Protein AF-A0A838HZM0-F1 (afdb_monomer)

Sequence (247 aa):
MQAVADNLEALGCTPDEQQPDLGGGHLSGTPEELVAEPPVAIYPDRPASSGRHLGQVAKTGVYDTLIDERLLVHNLEHGYINVYHGEGAAPEQVSELKTWAQEQIDGDFDHMIVAPWTGDALPDEANFAYTAWGFRQLCREFDPEVAEVFARAHHGSAGIAPEKTIPAHTGTDQQGVLDPTEENILFPPLDTELGGGEPNAGTQAPSEPVEGSTEQGPGPDSAPDSPLDPSLEPLSGTEGPPTETAS

pLDDT: mean 81.8, std 23.2, range [29.19, 98.88]

Solvent-accessible surface area (backbone atoms only — not comparable to full-atom values): 14805 Å² total; per-residue (Å²): 106,73,72,53,67,72,40,29,69,82,34,48,32,54,65,84,39,79,48,81,78,61,53,79,49,65,59,82,74,54,71,74,54,36,41,76,56,34,64,85,76,73,39,98,55,69,87,53,26,50,25,63,16,37,81,38,30,58,39,44,45,77,43,93,29,43,52,35,63,39,30,52,38,35,34,14,34,37,4,15,31,43,35,33,37,30,91,80,39,54,67,68,49,53,52,49,51,49,52,51,50,50,56,33,41,81,57,89,42,48,36,33,33,35,27,42,50,79,61,96,66,51,61,91,75,21,16,35,36,41,28,22,35,30,27,40,32,38,15,45,49,82,50,71,67,58,52,48,52,54,43,67,53,27,36,28,76,59,30,74,22,89,42,18,81,52,77,62,41,81,56,74,87,48,90,55,41,40,77,49,86,88,45,63,46,53,55,52,51,61,39,67,82,78,78,53,76,78,83,78,75,71,86,76,76,87,80,81,88,83,84,85,88,85,89,83,88,81,87,83,90,84,86,84,90,87,82,90,88,89,84,85,87,87,80,88,86,83,86,88,88,87,88,88,84,90,133

Mean predicted aligned error: 12.84 Å

Foldseek 3Di:
DVVLVVCCVVQLKDPFDFADAQAEAEDDDDLVSVQVPACVVFPPAPPDQHHYAHPFEEAQAEEAAAERSRRPNVLLLQQAKEKEFEPLADPVQSVVVRVLSVVCCVPVFVSYYYYYDLDNDHPSCFGMWIHHRRTIMGGNGDDSVNVVVSRCCGGQPNRDRNNSVDDGRNDPVDPRYDYPHPHHHDGPPSQPPPDDDDDDPDDDDDDDDDDDDDDDDYYDDDDDDDDDDDDDDDDDDDDDDDDDDDD

Secondary structure (DSSP, 8-state):
-HHHHTTTTTTTPPP-EEPP----PEE-S-HHHHHT--HHHH-SSSS-SSS-EES-EEPSEE-SS-B-HHHHHHHHHTTPEEEEE-TTS-HHHHHHHHHHHHHHHTTT--SEEEEE-SSSS-GGG-SEEEEETTEEEEESS--HHHHHHHHHHHTGGGS--TTTTSPP---S-STTEE-TTSS-B--TTTTTTTT----------------------------------------------------

Radius of gyration: 27.93 Å; Cα contacts (8 Å, |Δi|>4): 417; chains: 1; bounding box: 79×83×59 Å

Structure (mmCIF, N/CA/C/O backbone):
data_AF-A0A838HZM0-F1
#
_entry.id   AF-A0A838HZM0-F1
#
loop_
_atom_site.group_PDB
_atom_site.id
_atom_site.type_symbol
_atom_site.label_atom_id
_atom_site.label_alt_id
_atom_site.label_comp_id
_atom_site.label_asym_id
_atom_site.label_entity_id
_atom_site.label_seq_id
_atom_site.pdbx_PDB_ins_code
_atom_site.Cartn_x
_atom_site.Cartn_y
_atom_site.Cartn_z
_atom_site.occupancy
_atom_site.B_iso_or_equiv
_atom_site.auth_seq_id
_atom_site.auth_comp_id
_atom_site.auth_asym_id
_atom_site.auth_atom_id
_atom_site.pdbx_PDB_model_num
ATOM 1 N N . MET A 1 1 ? -10.275 -13.591 15.534 1.00 57.00 1 MET A N 1
ATOM 2 C CA . MET A 1 1 ? -10.142 -14.318 14.249 1.00 57.00 1 MET A CA 1
ATOM 3 C C . MET A 1 1 ? -11.468 -14.875 13.736 1.00 57.00 1 MET A C 1
ATOM 5 O O . MET A 1 1 ? -11.879 -14.398 12.696 1.00 57.00 1 MET A O 1
ATOM 9 N N . GLN A 1 2 ? -12.184 -15.781 14.425 1.00 56.41 2 GLN A N 1
ATOM 10 C CA . GLN A 1 2 ? -13.478 -16.287 13.902 1.00 56.41 2 GLN A CA 1
ATOM 11 C C . GLN A 1 2 ? -14.510 -15.165 13.663 1.00 56.41 2 GLN A C 1
ATOM 13 O O . GLN A 1 2 ? -15.105 -15.111 12.600 1.00 56.41 2 GLN A O 1
ATOM 18 N N . ALA A 1 3 ? -14.636 -14.217 14.600 1.00 62.03 3 ALA A N 1
ATOM 19 C CA . ALA A 1 3 ? -15.537 -13.069 14.449 1.00 62.03 3 ALA A CA 1
ATOM 20 C C . ALA A 1 3 ? -15.155 -12.122 13.291 1.00 62.03 3 ALA A C 1
ATOM 22 O O . ALA A 1 3 ? -16.041 -11.548 12.675 1.00 62.03 3 ALA A O 1
ATOM 23 N N . VAL A 1 4 ? -13.860 -12.000 12.969 1.00 72.25 4 VAL A N 1
ATOM 24 C CA . VAL A 1 4 ? -13.369 -11.183 11.841 1.00 72.25 4 VAL A CA 1
ATOM 25 C C . VAL A 1 4 ? -13.707 -11.861 10.513 1.00 72.25 4 VAL A C 1
ATOM 27 O O . VAL A 1 4 ? -14.200 -11.213 9.598 1.00 72.25 4 VAL A O 1
ATOM 30 N N . ALA A 1 5 ? -13.517 -13.184 10.429 1.00 68.00 5 ALA A N 1
ATOM 31 C CA . ALA A 1 5 ? -13.878 -13.971 9.249 1.00 68.00 5 ALA A CA 1
ATOM 32 C C . ALA A 1 5 ? -15.385 -13.910 8.950 1.00 68.00 5 ALA A C 1
ATOM 34 O O . ALA A 1 5 ? -15.777 -13.803 7.791 1.00 68.00 5 ALA A O 1
ATOM 35 N N . ASP A 1 6 ? -16.218 -13.913 9.994 1.00 71.12 6 ASP A N 1
ATOM 36 C CA . ASP A 1 6 ? -17.672 -13.794 9.862 1.00 71.12 6 ASP A CA 1
ATOM 37 C C . ASP A 1 6 ? -18.116 -12.363 9.463 1.00 71.12 6 ASP A C 1
ATOM 39 O O . ASP A 1 6 ? -19.250 -12.180 9.022 1.00 71.12 6 ASP A O 1
ATOM 43 N N . ASN A 1 7 ? -17.238 -11.353 9.583 1.00 85.50 7 ASN A N 1
ATOM 44 C CA . ASN A 1 7 ? -17.534 -9.945 9.281 1.00 85.50 7 ASN A CA 1
ATOM 45 C C . ASN A 1 7 ? -17.090 -9.500 7.872 1.00 85.50 7 ASN A C 1
ATOM 47 O O . ASN A 1 7 ? -17.489 -8.429 7.416 1.00 85.50 7 ASN A O 1
ATOM 51 N N . LEU A 1 8 ? -16.305 -10.314 7.150 1.00 91.19 8 LEU A N 1
ATOM 52 C CA . LEU A 1 8 ? -15.771 -9.938 5.831 1.00 91.19 8 LEU A CA 1
ATOM 53 C C . LEU A 1 8 ? -16.880 -9.616 4.820 1.00 91.19 8 LEU A C 1
ATOM 55 O O . LEU A 1 8 ? -16.789 -8.621 4.109 1.00 91.19 8 LEU A O 1
ATOM 59 N N . GLU A 1 9 ? -17.955 -10.408 4.784 1.00 89.56 9 GLU A N 1
ATOM 60 C CA . GLU A 1 9 ? -19.070 -10.176 3.854 1.00 89.56 9 GLU A CA 1
ATOM 61 C C . GLU A 1 9 ? -19.777 -8.839 4.127 1.00 89.56 9 GLU A C 1
ATOM 63 O O . GLU A 1 9 ? -20.075 -8.093 3.193 1.00 89.56 9 GLU A O 1
ATOM 68 N N . ALA A 1 10 ? -20.004 -8.505 5.402 1.00 92.12 10 ALA A N 1
ATOM 69 C CA . ALA A 1 10 ? -20.673 -7.267 5.799 1.00 92.12 10 ALA A CA 1
ATOM 70 C C . ALA A 1 10 ? -19.852 -6.023 5.427 1.00 92.12 10 ALA A C 1
ATOM 72 O O . ALA A 1 10 ? -20.413 -5.039 4.951 1.00 92.12 10 ALA A O 1
ATOM 73 N N . LEU A 1 11 ? -18.527 -6.108 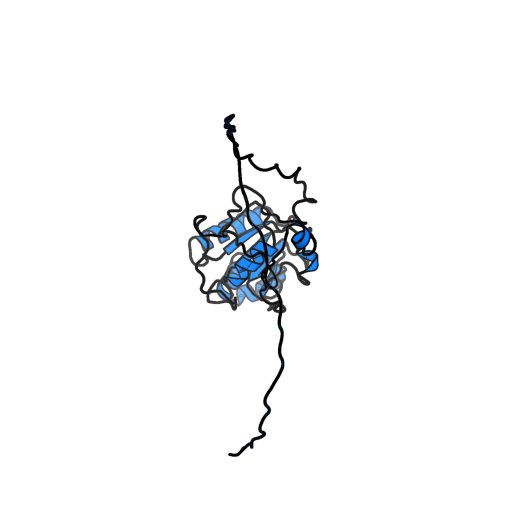5.566 1.00 94.75 11 LEU A N 1
ATOM 74 C CA . LEU A 1 11 ? -17.578 -5.054 5.194 1.00 94.75 11 LEU A CA 1
ATOM 75 C C . LEU A 1 11 ? -17.315 -4.982 3.679 1.00 94.75 11 LEU A C 1
ATOM 77 O O . LEU A 1 11 ? -16.578 -4.116 3.199 1.00 94.75 11 LEU A O 1
ATOM 81 N N . GLY A 1 12 ? -17.905 -5.900 2.903 1.00 95.69 12 GLY A N 1
ATOM 82 C CA . GLY A 1 12 ? -17.634 -6.035 1.476 1.00 95.69 12 GLY A CA 1
ATOM 83 C C . GLY A 1 12 ? -16.178 -6.386 1.191 1.00 95.69 12 GLY A C 1
ATOM 84 O O . GLY A 1 12 ? -15.639 -5.921 0.191 1.00 95.69 12 GLY A O 1
ATOM 85 N N . CYS A 1 13 ? -15.540 -7.138 2.086 1.00 97.06 13 CYS A N 1
ATOM 86 C CA . CYS A 1 13 ? -14.167 -7.570 1.925 1.00 97.06 13 CYS A CA 1
ATOM 87 C C . CYS A 1 13 ? -14.069 -8.827 1.058 1.00 97.06 13 CYS A C 1
ATOM 89 O O . CYS A 1 13 ? -14.792 -9.805 1.268 1.00 97.06 13 CYS A O 1
ATOM 91 N N . THR A 1 14 ? -13.119 -8.840 0.127 1.00 95.88 14 THR A N 1
ATOM 92 C CA . THR A 1 14 ? -12.658 -10.076 -0.507 1.00 95.88 14 THR A CA 1
ATOM 93 C C . THR A 1 14 ? -11.911 -10.934 0.521 1.00 95.88 14 THR A C 1
ATOM 95 O O . THR A 1 14 ? -11.490 -10.437 1.575 1.00 95.88 14 THR A O 1
ATOM 98 N N . PRO A 1 15 ? -11.704 -12.231 0.249 1.00 94.25 15 PRO A N 1
ATOM 99 C CA . PRO A 1 15 ? -10.728 -13.009 0.998 1.00 94.25 15 PRO A CA 1
ATOM 100 C C . PRO A 1 15 ? -9.331 -12.378 0.910 1.00 94.25 15 PRO A C 1
ATOM 102 O O . PRO A 1 15 ? -9.003 -11.717 -0.078 1.00 94.25 15 PRO A O 1
ATOM 105 N N . ASP A 1 16 ? -8.513 -12.616 1.934 1.00 95.12 16 ASP A N 1
ATOM 106 C CA . ASP A 1 16 ? -7.059 -12.487 1.838 1.00 95.12 16 ASP A CA 1
ATOM 107 C C . ASP A 1 16 ? -6.546 -13.617 0.935 1.00 95.12 16 ASP A C 1
ATOM 109 O O . ASP A 1 16 ? -6.487 -14.781 1.346 1.00 95.12 16 ASP A O 1
ATOM 113 N N . GLU A 1 17 ? -6.296 -13.294 -0.334 1.00 93.19 17 GLU A N 1
ATOM 114 C CA . GLU A 1 17 ? -6.030 -14.285 -1.372 1.00 93.19 17 GLU A CA 1
ATOM 115 C C . GLU A 1 17 ? -4.678 -14.065 -2.046 1.00 93.19 17 GLU A C 1
ATOM 117 O O . GLU A 1 17 ? -4.296 -12.947 -2.415 1.00 93.19 17 GLU A O 1
ATOM 122 N N . GLN A 1 18 ? -3.979 -15.181 -2.263 1.00 97.25 18 GLN A N 1
ATOM 123 C CA . GLN A 1 18 ? -2.745 -15.200 -3.027 1.00 97.25 18 GLN A CA 1
ATOM 124 C C . GLN A 1 18 ? -3.027 -14.867 -4.496 1.00 97.25 18 GLN A C 1
ATOM 126 O O . GLN A 1 18 ? -3.788 -15.552 -5.176 1.00 97.25 18 GLN A O 1
ATOM 131 N N . GLN A 1 19 ? -2.370 -13.827 -4.988 1.00 97.12 19 GLN A N 1
ATOM 132 C CA . GLN A 1 19 ? -2.416 -13.400 -6.378 1.00 97.12 19 GLN A CA 1
ATOM 133 C C . GLN A 1 19 ? -1.328 -14.117 -7.198 1.00 97.12 19 GLN A C 1
ATOM 135 O O . GLN A 1 19 ? -0.368 -14.646 -6.625 1.00 97.12 19 GLN A O 1
ATOM 140 N N . PRO A 1 20 ? -1.427 -14.133 -8.540 1.00 96.81 20 PRO A N 1
ATOM 141 C CA . PRO A 1 20 ? -0.335 -14.594 -9.388 1.00 96.81 20 PRO A CA 1
ATOM 142 C C . PRO A 1 20 ? 0.973 -13.851 -9.079 1.00 96.81 20 PRO A C 1
ATOM 144 O O . PRO A 1 20 ? 0.994 -12.622 -9.016 1.00 96.81 20 PRO A O 1
ATOM 147 N N . ASP A 1 21 ? 2.063 -14.599 -8.909 1.00 96.94 21 ASP A N 1
ATOM 148 C CA . ASP A 1 21 ? 3.401 -14.022 -8.769 1.00 96.94 21 ASP A CA 1
ATOM 149 C C . ASP A 1 21 ? 3.926 -13.600 -10.148 1.00 96.94 21 ASP A C 1
ATOM 151 O O . ASP A 1 21 ? 4.143 -14.432 -11.035 1.00 96.94 21 ASP A O 1
ATOM 155 N N . LEU A 1 22 ? 4.099 -12.293 -10.328 1.00 97.12 22 LEU A N 1
ATOM 156 C CA . LEU A 1 22 ? 4.580 -11.672 -11.559 1.00 97.12 22 LEU A CA 1
ATOM 157 C C . LEU A 1 22 ? 6.111 -11.465 -11.558 1.00 97.12 22 LEU A C 1
ATOM 159 O O . LEU A 1 22 ? 6.651 -10.898 -12.511 1.00 97.12 22 LEU A O 1
ATOM 163 N N . GLY A 1 23 ? 6.821 -11.930 -10.521 1.00 96.19 23 GLY A N 1
ATOM 164 C CA . GLY A 1 23 ? 8.267 -11.759 -10.331 1.00 96.19 23 GLY A CA 1
ATOM 165 C C . GLY A 1 23 ? 8.661 -10.379 -9.782 1.00 96.19 23 GLY A C 1
ATOM 166 O O . GLY A 1 23 ? 7.801 -9.581 -9.436 1.00 96.19 23 GLY A O 1
ATOM 167 N N . GLY A 1 24 ? 9.968 -10.085 -9.708 1.00 91.19 24 GLY A N 1
ATOM 168 C CA . GLY A 1 24 ? 10.519 -8.862 -9.084 1.00 91.19 24 GLY A CA 1
ATOM 169 C C . GLY A 1 24 ? 11.600 -8.160 -9.912 1.00 91.19 24 GLY A C 1
ATOM 170 O O . GLY A 1 24 ? 12.693 -7.882 -9.443 1.00 91.19 24 GLY A O 1
ATOM 171 N N . GLY A 1 25 ? 11.360 -7.938 -11.205 1.00 95.62 25 GLY A N 1
ATOM 172 C CA . GLY A 1 25 ? 12.353 -7.278 -12.060 1.00 95.62 25 GLY A CA 1
ATOM 173 C C . GLY A 1 25 ? 12.314 -5.752 -11.949 1.00 95.62 25 GLY A C 1
ATOM 174 O O . GLY A 1 25 ? 11.296 -5.155 -12.294 1.00 95.62 25 GLY A O 1
ATOM 175 N N . HIS A 1 26 ? 13.428 -5.101 -11.606 1.00 95.06 26 HIS A N 1
ATOM 176 C CA . HIS A 1 26 ? 13.501 -3.639 -11.675 1.00 95.06 26 HIS A CA 1
ATOM 177 C C . HIS A 1 26 ? 13.244 -3.108 -13.094 1.00 95.06 26 HIS A C 1
ATOM 179 O O . HIS A 1 26 ? 13.777 -3.599 -14.097 1.00 95.06 26 HIS A O 1
ATOM 185 N N . LEU A 1 27 ? 12.437 -2.057 -13.169 1.00 92.31 27 LEU A N 1
ATOM 186 C CA . LEU A 1 27 ? 12.323 -1.183 -14.320 1.00 92.31 27 LEU A CA 1
ATOM 187 C C . LEU A 1 27 ? 13.632 -0.401 -14.444 1.00 92.31 27 LEU A C 1
ATOM 189 O O . LEU A 1 27 ? 14.105 0.221 -13.493 1.00 92.31 27 LEU A O 1
ATOM 193 N N . SER A 1 28 ? 14.232 -0.453 -15.624 1.00 80.44 28 SER A N 1
ATOM 194 C CA . SER A 1 28 ? 15.417 0.317 -15.978 1.00 80.44 28 SER A CA 1
ATOM 195 C C . SER A 1 28 ? 15.193 0.942 -17.347 1.00 80.44 28 SER A C 1
ATOM 197 O O . SER A 1 28 ? 14.480 0.377 -18.175 1.00 80.44 28 SER A O 1
ATOM 199 N N . GLY A 1 29 ? 15.766 2.124 -17.560 1.00 75.50 29 GLY A N 1
ATOM 200 C CA . GLY A 1 29 ? 15.631 2.843 -18.821 1.00 75.50 29 GLY A CA 1
ATOM 201 C C . GLY A 1 29 ? 15.585 4.358 -18.657 1.00 75.50 29 GLY A C 1
ATOM 202 O O . GLY A 1 29 ? 15.654 4.883 -17.543 1.00 75.50 29 GLY A O 1
ATOM 203 N N . THR A 1 30 ? 15.499 5.062 -19.780 1.00 82.06 30 THR A N 1
ATOM 204 C CA . THR A 1 30 ? 15.268 6.509 -19.827 1.00 82.06 30 THR A CA 1
ATOM 205 C C . THR A 1 30 ? 13.820 6.841 -19.435 1.00 82.06 30 THR A C 1
ATOM 207 O O . THR A 1 30 ? 12.956 5.958 -19.446 1.00 82.06 30 THR A O 1
ATOM 210 N N . PRO A 1 31 ? 13.499 8.106 -19.102 1.00 79.62 31 PRO A N 1
ATOM 211 C CA . PRO A 1 31 ? 12.116 8.519 -18.861 1.00 79.62 31 PRO A CA 1
ATOM 212 C C . PRO A 1 31 ? 11.156 8.132 -19.997 1.00 79.62 31 PRO A C 1
ATOM 214 O O . PRO A 1 31 ? 10.034 7.711 -19.733 1.00 79.62 31 PRO A O 1
ATOM 217 N N . GLU A 1 32 ? 11.602 8.204 -21.254 1.00 80.06 32 GLU A N 1
ATOM 218 C C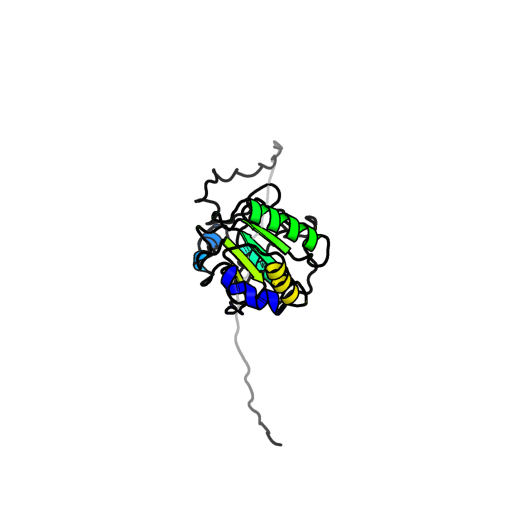A . GLU A 1 32 ? 10.815 7.786 -22.419 1.00 80.06 32 GLU A CA 1
ATOM 219 C C . GLU A 1 32 ? 10.517 6.279 -22.433 1.00 80.06 32 GLU A C 1
ATOM 221 O O . GLU A 1 32 ? 9.463 5.867 -22.912 1.00 80.06 32 GLU A O 1
ATOM 226 N N . GLU A 1 33 ? 11.416 5.451 -21.901 1.00 82.25 33 GLU A N 1
ATOM 227 C CA . GLU A 1 33 ? 11.198 4.006 -21.773 1.00 82.25 33 GLU A CA 1
ATOM 228 C C . GLU A 1 33 ? 10.224 3.698 -20.625 1.00 82.25 33 GLU A C 1
ATOM 230 O O . GLU A 1 33 ? 9.342 2.855 -20.781 1.00 82.25 33 GLU A O 1
ATOM 235 N N . LEU A 1 34 ? 10.291 4.441 -19.512 1.00 83.44 34 LEU A N 1
ATOM 236 C CA . LEU A 1 34 ? 9.333 4.313 -18.402 1.00 83.44 34 LEU A CA 1
ATOM 237 C C . LEU A 1 34 ? 7.906 4.730 -18.789 1.00 83.44 34 LEU A C 1
ATOM 239 O O . LEU A 1 34 ? 6.943 4.169 -18.262 1.00 83.44 34 LEU A O 1
ATOM 243 N N . VAL A 1 35 ? 7.756 5.658 -19.742 1.00 85.44 35 VAL A N 1
ATOM 244 C CA . VAL A 1 35 ? 6.456 6.036 -20.329 1.00 85.44 35 VAL A CA 1
ATOM 245 C C . VAL A 1 35 ? 5.753 4.845 -20.982 1.00 85.44 35 VAL A C 1
ATOM 247 O O . VAL A 1 35 ? 4.526 4.779 -20.956 1.00 85.44 35 VAL A O 1
ATOM 250 N N . ALA A 1 36 ? 6.503 3.898 -21.553 1.00 86.56 36 ALA A N 1
ATOM 251 C CA . ALA A 1 36 ? 5.939 2.709 -22.189 1.00 86.56 36 ALA A CA 1
ATOM 252 C C . ALA A 1 36 ? 5.484 1.638 -21.181 1.00 86.56 36 ALA A C 1
ATOM 254 O O . ALA A 1 36 ? 4.815 0.683 -21.574 1.00 86.56 36 ALA A O 1
ATOM 255 N N . GLU A 1 37 ? 5.805 1.807 -19.894 1.00 90.06 37 GLU A N 1
ATOM 256 C CA . GLU A 1 37 ? 5.483 0.862 -18.821 1.00 90.06 37 GLU A CA 1
ATOM 257 C C . GLU A 1 37 ? 4.667 1.508 -17.684 1.00 90.06 37 GLU A C 1
ATOM 259 O O . GLU A 1 37 ? 5.093 1.492 -16.522 1.00 90.06 37 GLU A O 1
ATOM 264 N N . PRO A 1 38 ? 3.485 2.096 -17.971 1.00 91.94 38 PRO A N 1
ATOM 265 C CA . PRO A 1 38 ? 2.575 2.521 -16.914 1.00 91.94 38 PRO A CA 1
ATOM 266 C C . PRO A 1 38 ? 2.051 1.321 -16.122 1.00 91.94 38 PRO A C 1
ATOM 268 O O . PRO A 1 38 ? 1.898 0.243 -16.705 1.00 91.94 38 PRO A O 1
ATOM 271 N N . PRO A 1 39 ? 1.631 1.511 -14.854 1.00 93.69 39 PRO A N 1
ATOM 272 C CA . PRO A 1 39 ? 1.049 0.430 -14.058 1.00 93.69 39 PRO A CA 1
ATOM 273 C C . PRO A 1 39 ? -0.077 -0.328 -14.774 1.00 93.69 39 PRO A C 1
ATOM 275 O O . PRO A 1 39 ? -0.097 -1.552 -14.772 1.00 93.69 39 PRO A O 1
ATOM 278 N N . VAL A 1 40 ? -0.971 0.385 -15.473 1.00 91.94 40 VAL A N 1
ATOM 279 C CA . VAL A 1 40 ? -2.090 -0.222 -16.222 1.00 91.94 40 VAL A CA 1
ATOM 280 C C . VAL A 1 40 ? -1.650 -1.135 -17.375 1.00 91.94 40 VAL A C 1
ATOM 282 O O . VAL A 1 40 ? -2.422 -1.985 -17.805 1.00 91.94 40 VAL A O 1
ATOM 285 N N . ALA A 1 41 ? -0.432 -0.968 -17.898 1.00 92.38 41 ALA A N 1
ATOM 286 C CA . ALA A 1 41 ? 0.094 -1.809 -18.970 1.00 92.38 41 ALA A CA 1
ATOM 287 C C . ALA A 1 41 ? 0.860 -3.030 -18.447 1.00 92.38 41 ALA A C 1
ATOM 289 O O . ALA A 1 41 ? 0.908 -4.047 -19.138 1.00 92.38 41 ALA A O 1
ATOM 290 N N . ILE A 1 42 ? 1.473 -2.932 -17.263 1.00 93.88 42 ILE A N 1
ATOM 291 C CA . ILE A 1 42 ? 2.384 -3.965 -16.744 1.00 93.88 42 ILE A CA 1
ATOM 292 C C . ILE A 1 42 ? 1.780 -4.815 -15.625 1.00 93.88 42 ILE A C 1
ATOM 294 O O . ILE A 1 42 ? 2.251 -5.928 -15.396 1.00 93.88 42 ILE A O 1
ATOM 298 N N . TYR A 1 43 ? 0.729 -4.330 -14.963 1.00 95.69 43 TYR A N 1
ATOM 299 C CA . TYR A 1 43 ? 0.013 -5.071 -13.932 1.00 95.69 43 TYR A CA 1
ATOM 300 C C . TYR A 1 43 ? -1.358 -5.510 -14.463 1.00 95.69 43 TYR A C 1
ATOM 302 O O . TYR A 1 43 ? -2.230 -4.661 -14.661 1.00 95.69 43 TYR A O 1
ATOM 310 N N . PRO A 1 44 ? -1.574 -6.819 -14.701 1.00 94.00 44 PRO A N 1
ATOM 311 C CA . PRO A 1 44 ? -2.869 -7.334 -15.143 1.00 94.00 44 PRO A CA 1
ATOM 312 C C . PRO A 1 44 ? -3.952 -7.167 -14.070 1.00 94.00 44 PRO A C 1
ATOM 314 O O . PRO A 1 44 ? -5.120 -7.002 -14.408 1.00 94.00 44 PRO A O 1
ATOM 317 N N . ASP A 1 45 ? -3.549 -7.157 -12.797 1.00 91.62 45 ASP A N 1
ATOM 318 C CA . ASP A 1 45 ? -4.416 -7.024 -11.635 1.00 91.62 45 ASP A CA 1
ATOM 319 C C . ASP A 1 45 ? -3.897 -5.892 -10.740 1.00 91.62 45 ASP A C 1
ATOM 321 O O . ASP A 1 45 ? -2.751 -5.927 -10.294 1.00 91.62 45 ASP A O 1
ATOM 325 N N . ARG A 1 46 ? -4.747 -4.900 -10.447 1.00 94.88 46 ARG A N 1
ATOM 326 C CA . ARG A 1 46 ? -4.397 -3.702 -9.660 1.00 94.88 46 ARG A CA 1
ATOM 327 C C . ARG A 1 46 ? -5.352 -3.519 -8.466 1.00 94.88 46 ARG A C 1
ATOM 329 O O . ARG A 1 46 ? -6.540 -3.751 -8.662 1.00 94.88 46 ARG A O 1
ATOM 336 N N . PRO A 1 47 ? -4.904 -3.091 -7.270 1.00 97.38 47 PRO A N 1
ATOM 337 C CA . PRO A 1 47 ? -3.517 -2.792 -6.923 1.00 97.38 47 PRO A CA 1
ATOM 338 C C . PRO A 1 47 ? -2.612 -4.021 -7.019 1.00 97.38 47 PRO A C 1
ATOM 340 O O . PRO A 1 47 ? -3.041 -5.140 -6.719 1.00 97.38 47 PRO A O 1
ATOM 343 N N . ALA A 1 48 ? -1.402 -3.811 -7.520 1.00 97.88 48 ALA A N 1
ATOM 344 C CA . ALA A 1 48 ? -0.424 -4.850 -7.772 1.00 97.88 48 ALA A CA 1
ATOM 345 C C . ALA A 1 48 ? 0.168 -5.356 -6.456 1.00 97.88 48 ALA A C 1
ATOM 347 O O . ALA A 1 48 ? 0.525 -4.581 -5.573 1.00 97.88 48 ALA A O 1
ATOM 348 N N . SER A 1 49 ? 0.290 -6.676 -6.344 1.00 98.31 49 SER A N 1
ATOM 349 C CA . SER A 1 49 ? 0.907 -7.347 -5.196 1.00 98.31 49 SER A CA 1
ATOM 350 C C . SER A 1 49 ? 2.282 -7.934 -5.523 1.00 98.31 49 SER A C 1
ATOM 352 O O . SER A 1 49 ? 2.947 -8.464 -4.646 1.00 98.31 49 SER A O 1
ATOM 354 N N . SER A 1 50 ? 2.702 -7.917 -6.786 1.00 98.50 50 SER A N 1
ATOM 355 C CA . SER A 1 50 ? 4.027 -8.339 -7.255 1.00 98.50 50 SER A CA 1
ATOM 356 C C . SER A 1 50 ? 4.239 -7.819 -8.679 1.00 98.50 50 SER A C 1
ATOM 358 O O . SER A 1 50 ? 3.322 -7.258 -9.286 1.00 98.50 50 SER A O 1
ATOM 360 N N . GLY A 1 51 ? 5.424 -8.031 -9.238 1.00 97.81 51 GLY A N 1
ATOM 361 C CA . GLY A 1 51 ? 5.742 -7.693 -10.619 1.00 97.81 51 GLY A CA 1
ATOM 362 C C . GLY A 1 51 ? 6.907 -6.732 -10.731 1.00 97.81 51 GLY A C 1
ATOM 363 O O . GLY A 1 51 ? 7.577 -6.398 -9.755 1.00 97.81 51 GLY A O 1
ATOM 364 N N . ARG A 1 52 ? 7.160 -6.284 -11.962 1.00 96.50 52 ARG A N 1
ATOM 365 C CA . ARG A 1 52 ? 8.225 -5.318 -12.236 1.00 96.50 52 ARG A CA 1
ATOM 366 C C . ARG A 1 52 ? 7.937 -3.984 -11.561 1.00 96.50 52 ARG A C 1
ATOM 368 O O . ARG A 1 52 ? 6.793 -3.551 -11.559 1.00 96.50 52 ARG A O 1
ATOM 375 N N . HIS A 1 53 ? 8.954 -3.326 -11.025 1.00 96.88 53 HIS A N 1
ATOM 376 C CA . HIS A 1 53 ? 8.793 -2.130 -10.191 1.00 96.88 53 HIS A CA 1
ATOM 377 C C . HIS A 1 53 ? 10.012 -1.204 -10.289 1.00 96.88 53 HIS A C 1
ATOM 379 O O . HIS A 1 53 ? 11.031 -1.575 -10.865 1.00 96.88 53 HIS A O 1
ATOM 385 N N . LEU A 1 54 ? 9.909 0.030 -9.798 1.00 95.06 54 LEU A N 1
ATOM 386 C CA . LEU A 1 54 ? 11.020 0.989 -9.820 1.00 95.06 54 LEU A CA 1
ATOM 387 C C . LEU A 1 54 ? 12.102 0.584 -8.815 1.00 95.06 54 LEU A C 1
ATOM 389 O O . LEU A 1 54 ? 11.788 0.044 -7.767 1.00 95.06 54 LEU A O 1
ATOM 393 N N . GLY A 1 55 ? 13.371 0.884 -9.101 1.00 94.25 55 GLY A N 1
ATOM 394 C CA . GLY A 1 55 ? 14.483 0.551 -8.195 1.00 94.25 55 GLY A CA 1
ATOM 395 C C . GLY A 1 55 ? 14.574 1.430 -6.939 1.00 94.25 55 GLY A C 1
ATOM 396 O O . GLY A 1 55 ? 15.415 1.185 -6.080 1.00 94.25 55 GLY A O 1
ATOM 397 N N . GLN A 1 56 ? 13.751 2.473 -6.840 1.00 94.62 56 GLN A N 1
ATOM 398 C CA . GLN A 1 56 ? 13.563 3.282 -5.638 1.00 94.62 56 GLN A CA 1
ATOM 399 C C . GLN A 1 56 ? 12.456 2.685 -4.761 1.00 94.62 56 GLN A C 1
ATOM 401 O O . GLN A 1 56 ? 11.650 1.891 -5.238 1.00 94.62 56 GLN A O 1
ATOM 406 N N . VAL A 1 57 ? 12.390 3.116 -3.505 1.00 96.50 57 VAL A N 1
ATOM 407 C CA . VAL A 1 57 ? 11.332 2.767 -2.545 1.00 96.50 57 VAL A CA 1
ATOM 408 C C . VAL A 1 57 ? 10.779 4.032 -1.894 1.00 96.50 57 VAL A C 1
ATOM 410 O O . VAL A 1 57 ? 11.458 5.061 -1.836 1.00 96.50 57 VAL A O 1
ATOM 413 N N . ALA A 1 58 ? 9.557 3.969 -1.378 1.00 97.69 58 ALA A N 1
ATOM 414 C CA . ALA A 1 58 ? 9.013 5.012 -0.516 1.00 97.69 58 ALA A CA 1
ATOM 415 C C . ALA A 1 58 ? 9.387 4.761 0.953 1.00 97.69 58 ALA A C 1
ATOM 417 O O . ALA A 1 58 ? 9.520 3.617 1.395 1.00 97.69 58 ALA A O 1
ATOM 418 N N . LYS A 1 59 ? 9.543 5.841 1.717 1.00 97.75 59 LYS A N 1
ATOM 419 C CA . LYS A 1 59 ? 9.665 5.794 3.177 1.00 97.75 59 LYS A CA 1
ATOM 420 C C . LYS A 1 59 ? 8.386 5.192 3.797 1.00 97.75 59 LYS A C 1
ATOM 422 O O . LYS A 1 59 ? 7.293 5.405 3.279 1.00 97.75 59 LYS A O 1
ATOM 427 N N . THR A 1 60 ? 8.514 4.461 4.907 1.00 98.19 60 THR A N 1
ATOM 428 C CA . THR A 1 60 ? 7.384 4.066 5.769 1.00 98.19 60 THR A CA 1
ATOM 429 C C . THR A 1 60 ? 6.598 5.309 6.185 1.00 98.19 60 THR A C 1
ATOM 431 O O . THR A 1 60 ? 7.196 6.309 6.600 1.00 98.19 60 THR A O 1
ATOM 434 N N . GLY A 1 61 ? 5.265 5.239 6.146 1.00 98.19 61 GLY A N 1
ATOM 435 C CA . GLY A 1 61 ? 4.444 6.343 6.630 1.00 98.19 61 GLY A CA 1
ATOM 436 C C . GLY A 1 61 ? 2.990 6.339 6.182 1.00 98.19 61 GLY A C 1
ATOM 437 O O . GLY A 1 61 ? 2.515 5.466 5.458 1.00 98.19 61 GLY A O 1
ATOM 438 N N . VAL A 1 62 ? 2.283 7.369 6.633 1.00 98.62 62 VAL A N 1
ATOM 439 C CA . VAL A 1 62 ? 0.896 7.658 6.280 1.00 98.62 62 VAL A CA 1
ATOM 440 C C . VAL A 1 62 ? 0.870 8.952 5.477 1.00 98.62 62 VAL A C 1
ATOM 442 O O . VAL A 1 62 ? 1.316 9.988 5.967 1.00 98.62 62 VAL A O 1
ATOM 445 N N . TYR A 1 63 ? 0.347 8.893 4.254 1.00 98.44 63 TYR A N 1
ATOM 446 C CA . TYR A 1 63 ? 0.457 9.976 3.283 1.00 98.44 63 TYR A CA 1
ATOM 447 C C . TYR A 1 63 ? -0.904 10.473 2.792 1.00 98.44 63 TYR A C 1
ATOM 449 O O . TYR A 1 63 ? -1.873 9.722 2.662 1.00 98.44 63 TYR A O 1
ATOM 457 N N . ASP A 1 64 ? -0.955 11.774 2.505 1.00 97.44 64 ASP A N 1
ATOM 458 C CA . ASP A 1 64 ? -2.037 12.441 1.768 1.00 97.44 64 ASP A CA 1
ATOM 459 C C . ASP A 1 64 ? -1.701 12.614 0.275 1.00 97.44 64 ASP A C 1
ATOM 461 O O . ASP A 1 64 ? -2.535 13.073 -0.504 1.00 97.44 64 ASP A O 1
ATOM 465 N N . THR A 1 65 ? -0.479 12.262 -0.121 1.00 96.75 65 THR A N 1
ATOM 466 C CA . THR A 1 65 ? 0.068 12.424 -1.469 1.00 96.75 65 THR A CA 1
ATOM 467 C C . THR A 1 65 ? -0.043 11.136 -2.272 1.00 96.75 65 THR A C 1
ATOM 469 O O . THR A 1 65 ? 0.035 10.027 -1.745 1.00 96.75 65 THR A O 1
ATOM 472 N N . LEU A 1 66 ? -0.220 11.289 -3.581 1.00 96.81 66 LEU A N 1
ATOM 473 C CA . LEU A 1 66 ? -0.220 10.184 -4.528 1.00 96.81 66 LEU A CA 1
ATOM 474 C C . LEU A 1 66 ? 1.192 9.619 -4.683 1.00 96.81 66 LEU A C 1
ATOM 476 O O . LEU A 1 66 ? 2.154 10.367 -4.857 1.00 96.81 66 LEU A O 1
ATOM 480 N N . ILE A 1 67 ? 1.298 8.292 -4.684 1.00 97.38 67 ILE A N 1
ATOM 481 C CA . ILE A 1 67 ? 2.562 7.577 -4.861 1.00 97.38 67 ILE A CA 1
ATOM 482 C C . ILE A 1 67 ? 2.405 6.576 -6.002 1.00 97.38 67 ILE A C 1
ATOM 484 O O . ILE A 1 67 ? 1.450 5.797 -6.030 1.00 97.38 67 ILE A O 1
ATOM 488 N N . ASP A 1 68 ? 3.346 6.595 -6.943 1.00 95.81 68 ASP A N 1
ATOM 489 C CA . ASP A 1 68 ? 3.393 5.680 -8.077 1.00 95.81 68 ASP A CA 1
ATOM 490 C C . ASP A 1 68 ? 3.352 4.233 -7.582 1.00 95.81 68 ASP A C 1
ATOM 492 O O . ASP A 1 68 ? 4.169 3.799 -6.768 1.00 95.81 68 ASP A O 1
ATOM 496 N N . GLU A 1 69 ? 2.403 3.463 -8.100 1.00 96.94 69 GLU A N 1
ATOM 497 C CA . GLU A 1 69 ? 2.238 2.060 -7.737 1.00 96.94 69 GLU A CA 1
ATOM 498 C C . GLU A 1 69 ? 3.511 1.251 -8.006 1.00 96.94 69 GLU A C 1
ATOM 500 O O . GLU A 1 69 ? 3.860 0.384 -7.211 1.00 96.94 69 GLU A O 1
ATOM 505 N N . ARG A 1 70 ? 4.270 1.583 -9.060 1.00 96.19 70 ARG A N 1
ATOM 506 C CA . ARG A 1 70 ? 5.540 0.910 -9.374 1.00 96.19 70 ARG A CA 1
ATOM 507 C C . ARG A 1 70 ? 6.605 1.162 -8.321 1.00 96.19 70 ARG A C 1
ATOM 509 O O . ARG A 1 70 ? 7.510 0.351 -8.202 1.00 96.19 70 ARG A O 1
ATOM 516 N N . LEU A 1 71 ? 6.537 2.273 -7.590 1.00 96.56 71 LEU A N 1
ATOM 517 C CA . LEU A 1 71 ? 7.415 2.519 -6.448 1.00 96.56 71 LEU A CA 1
ATOM 518 C C . LEU A 1 71 ? 6.994 1.637 -5.269 1.00 96.56 71 LEU A C 1
ATOM 520 O O . LEU A 1 71 ? 7.813 0.962 -4.657 1.00 96.56 71 LEU A O 1
ATOM 524 N N . LEU A 1 72 ? 5.690 1.593 -5.001 1.00 98.31 72 LEU A N 1
ATOM 525 C CA . LEU A 1 72 ? 5.126 0.862 -3.872 1.00 98.31 72 LEU A CA 1
ATOM 526 C C . LEU A 1 72 ? 5.213 -0.665 -4.026 1.00 98.31 72 LEU A C 1
ATOM 528 O O . LEU A 1 72 ? 5.354 -1.364 -3.025 1.00 98.31 72 LEU A O 1
ATOM 532 N N . VAL A 1 73 ? 5.213 -1.211 -5.245 1.00 98.56 73 VAL A N 1
ATOM 533 C CA . VAL A 1 73 ? 5.472 -2.648 -5.464 1.00 98.56 73 VAL A CA 1
ATOM 534 C C . VAL A 1 73 ? 6.887 -3.043 -5.015 1.00 98.56 73 VAL A C 1
ATOM 536 O O . VAL A 1 73 ? 7.064 -4.150 -4.513 1.00 98.56 73 VAL A O 1
ATOM 539 N N . HIS A 1 74 ? 7.875 -2.145 -5.100 1.00 98.38 74 HIS A N 1
ATOM 540 C CA . HIS A 1 74 ? 9.209 -2.416 -4.554 1.00 98.38 74 HIS A CA 1
ATOM 541 C C . HIS A 1 74 ? 9.169 -2.495 -3.023 1.00 98.38 74 HIS A C 1
ATOM 543 O O . HIS A 1 74 ? 9.717 -3.423 -2.440 1.00 98.38 74 HIS A O 1
ATOM 549 N N . ASN A 1 75 ? 8.423 -1.609 -2.350 1.00 98.69 75 ASN A N 1
ATOM 550 C CA . ASN A 1 75 ? 8.190 -1.744 -0.909 1.00 98.69 75 ASN A CA 1
ATOM 551 C C . ASN A 1 75 ? 7.602 -3.124 -0.555 1.00 98.69 75 ASN A C 1
ATOM 553 O O . ASN A 1 75 ? 8.027 -3.739 0.423 1.00 98.69 75 ASN A O 1
ATOM 557 N N . LEU A 1 76 ? 6.677 -3.664 -1.361 1.00 98.81 76 LEU A N 1
ATOM 558 C CA . LEU A 1 76 ? 6.135 -5.007 -1.119 1.00 98.81 76 LEU A CA 1
ATOM 559 C C . LEU A 1 76 ? 7.222 -6.085 -1.150 1.00 98.81 76 LEU A C 1
ATOM 561 O O . LEU A 1 76 ? 7.170 -6.992 -0.324 1.00 98.81 76 LEU A O 1
ATOM 565 N N . GLU A 1 77 ? 8.212 -5.985 -2.044 1.00 98.38 77 GLU A N 1
ATOM 566 C CA . GLU A 1 77 ? 9.339 -6.930 -2.123 1.00 98.38 77 GLU A CA 1
ATOM 567 C C . GLU A 1 77 ? 10.146 -6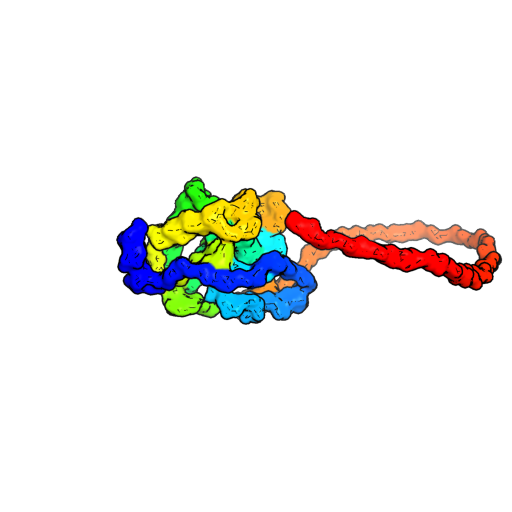.973 -0.814 1.00 98.38 77 GLU A C 1
ATOM 569 O O . GLU A 1 77 ? 10.616 -8.038 -0.405 1.00 98.38 77 GLU A O 1
ATOM 574 N N . HIS A 1 78 ? 10.200 -5.846 -0.100 1.00 98.25 78 HIS A N 1
ATOM 575 C CA . HIS A 1 78 ? 10.858 -5.682 1.201 1.00 98.25 78 HIS A CA 1
ATOM 576 C C . HIS A 1 78 ? 9.945 -6.063 2.379 1.00 98.25 78 HIS A C 1
ATOM 578 O O . HIS A 1 78 ? 10.307 -5.886 3.537 1.00 98.25 78 HIS A O 1
ATOM 584 N N . GLY A 1 79 ? 8.763 -6.628 2.113 1.00 98.44 79 GLY A N 1
ATOM 585 C CA . GLY A 1 79 ? 7.837 -7.119 3.139 1.00 98.44 79 GLY A CA 1
ATOM 586 C C . GLY A 1 79 ? 6.846 -6.078 3.659 1.00 98.44 79 GLY A C 1
ATOM 587 O O . GLY A 1 79 ? 6.301 -6.256 4.749 1.00 98.44 79 GLY A O 1
ATOM 588 N N . TYR A 1 80 ? 6.608 -4.998 2.910 1.00 98.75 80 TYR A N 1
ATOM 589 C CA . TYR A 1 80 ? 5.629 -3.990 3.304 1.00 98.75 80 TYR A CA 1
ATOM 590 C C . TYR A 1 80 ? 4.190 -4.451 3.134 1.00 98.75 80 TYR A C 1
ATOM 592 O O . TYR A 1 80 ? 3.861 -5.282 2.287 1.00 98.75 80 TYR A O 1
ATOM 600 N N . ILE A 1 81 ? 3.335 -3.803 3.920 1.00 98.81 81 ILE A N 1
ATOM 601 C CA . ILE A 1 81 ? 1.911 -3.677 3.661 1.00 98.81 81 ILE A CA 1
ATOM 602 C C . ILE A 1 81 ? 1.663 -2.302 3.043 1.00 98.81 81 ILE A C 1
ATOM 604 O O . ILE A 1 81 ? 1.857 -1.284 3.711 1.00 98.81 81 ILE A O 1
ATOM 608 N N . ASN A 1 82 ? 1.193 -2.258 1.797 1.00 98.81 82 ASN A N 1
ATOM 609 C CA . ASN A 1 82 ? 0.653 -1.019 1.240 1.00 98.81 82 ASN A CA 1
ATOM 610 C C . ASN A 1 82 ? -0.863 -1.026 1.395 1.00 98.81 82 ASN A C 1
ATOM 612 O O . ASN A 1 82 ? -1.534 -1.972 0.967 1.00 98.81 82 ASN A O 1
ATOM 616 N N . VAL A 1 83 ? -1.391 0.045 1.980 1.00 98.81 83 VAL A N 1
ATOM 617 C CA . VAL A 1 83 ? -2.821 0.282 2.140 1.00 98.81 83 VAL A CA 1
ATOM 618 C C . VAL A 1 83 ? -3.230 1.476 1.291 1.00 98.81 83 VAL A C 1
ATOM 620 O O . VAL A 1 83 ? -2.735 2.588 1.474 1.00 98.81 83 VAL A O 1
ATOM 623 N N . TYR A 1 84 ? -4.161 1.252 0.373 1.00 98.81 84 TYR A N 1
ATOM 624 C CA . TYR A 1 84 ? -4.727 2.296 -0.468 1.00 98.81 84 TYR A CA 1
ATOM 625 C C . TYR A 1 84 ? -6.124 2.669 0.006 1.00 98.81 84 TYR A C 1
ATOM 627 O O . TYR A 1 84 ? -6.905 1.787 0.364 1.00 98.81 84 TYR A O 1
ATOM 635 N N . HIS A 1 85 ? -6.464 3.955 -0.066 1.00 98.69 85 HIS A N 1
ATOM 636 C CA . HIS A 1 85 ? -7.850 4.414 0.022 1.00 98.69 85 HIS A CA 1
ATOM 637 C C . HIS A 1 85 ? -8.277 5.103 -1.283 1.00 98.69 85 HIS A C 1
ATOM 639 O O . HIS A 1 85 ? -7.574 5.967 -1.808 1.00 98.69 85 HIS A O 1
ATOM 645 N N . GLY A 1 86 ? -9.425 4.707 -1.828 1.00 97.69 86 GLY A N 1
ATOM 646 C CA . GLY A 1 86 ? -10.008 5.306 -3.030 1.00 97.69 86 GLY A CA 1
ATOM 647 C C . GLY A 1 86 ? -10.736 6.621 -2.742 1.00 97.69 86 GLY A C 1
ATOM 648 O O . GLY A 1 86 ? -11.051 6.931 -1.594 1.00 97.69 86 GLY A O 1
ATOM 649 N N . GLU A 1 87 ? -11.065 7.377 -3.791 1.00 94.19 87 GLU A N 1
ATOM 650 C CA . GLU A 1 87 ? -11.831 8.632 -3.669 1.00 94.19 87 GLU A CA 1
ATOM 651 C C . GLU A 1 87 ? -13.247 8.432 -3.098 1.00 94.19 87 GLU A C 1
ATOM 653 O O . GLU A 1 87 ? -13.829 9.357 -2.534 1.00 94.19 87 GLU A O 1
ATOM 658 N N . GLY A 1 88 ? -13.805 7.223 -3.228 1.00 92.19 88 GLY A N 1
ATOM 659 C CA . GLY A 1 88 ? -15.113 6.851 -2.679 1.00 92.19 88 GLY A CA 1
ATOM 660 C C . GLY A 1 88 ? -15.119 6.556 -1.174 1.00 92.19 88 GLY A C 1
ATOM 661 O O . GLY A 1 88 ? -16.197 6.400 -0.596 1.00 92.19 88 GLY A O 1
ATOM 662 N N . ALA A 1 89 ? -13.949 6.482 -0.531 1.00 97.50 89 ALA A N 1
ATOM 663 C CA . ALA A 1 89 ? -13.838 6.199 0.894 1.00 97.50 89 ALA A CA 1
ATOM 664 C C . ALA A 1 89 ? -14.444 7.325 1.745 1.00 97.50 89 ALA A C 1
ATOM 666 O O . ALA A 1 89 ? -14.182 8.509 1.522 1.00 97.50 89 ALA A O 1
ATOM 667 N N . ALA A 1 90 ? -15.227 6.962 2.766 1.00 98.06 90 ALA A N 1
ATOM 668 C CA . ALA A 1 90 ? -15.774 7.943 3.698 1.00 98.06 90 ALA A CA 1
ATOM 669 C C . ALA A 1 90 ? -14.630 8.668 4.443 1.00 98.06 90 ALA A C 1
ATOM 671 O O . ALA A 1 90 ? -13.733 7.994 4.962 1.00 98.06 90 ALA A O 1
ATOM 672 N N . PRO A 1 91 ? -14.643 10.013 4.551 1.00 98.25 91 PRO A N 1
ATOM 673 C CA . PRO A 1 91 ? -13.566 10.763 5.204 1.00 98.25 91 PRO A CA 1
ATOM 674 C C . PRO A 1 91 ? -13.284 10.315 6.642 1.00 98.25 91 PRO A C 1
ATOM 676 O O . PRO A 1 91 ? -12.131 10.288 7.068 1.00 98.25 91 PRO A O 1
ATOM 679 N N . GLU A 1 92 ? -14.322 9.927 7.384 1.00 98.44 92 GLU A N 1
ATOM 680 C CA . GLU A 1 92 ? -14.197 9.418 8.749 1.00 98.44 92 GLU A CA 1
ATOM 681 C C . GLU A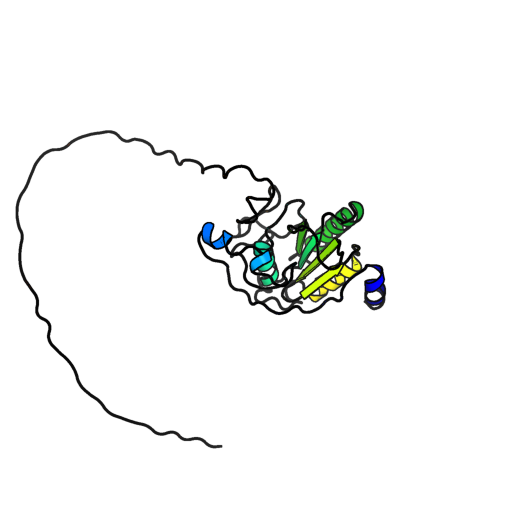 1 92 ? -13.423 8.093 8.791 1.00 98.44 92 GLU A C 1
ATOM 683 O O . GLU A 1 92 ? -12.555 7.926 9.644 1.00 98.44 92 GLU A O 1
ATOM 688 N N . GLN A 1 93 ? -13.668 7.193 7.834 1.00 98.62 93 GLN A N 1
ATOM 689 C CA . GLN A 1 93 ? -12.950 5.919 7.719 1.00 98.62 93 GLN A CA 1
ATOM 690 C C . GLN A 1 93 ? -11.506 6.113 7.251 1.00 98.62 93 GLN A C 1
ATOM 692 O O . GLN A 1 93 ? -10.611 5.427 7.731 1.00 98.62 93 GLN A O 1
ATOM 697 N N . VAL A 1 94 ? -11.247 7.076 6.359 1.00 98.75 94 VAL A N 1
ATOM 698 C CA . VAL A 1 94 ? -9.869 7.442 5.988 1.00 98.75 94 VAL A CA 1
ATOM 699 C C . VAL A 1 94 ? -9.121 7.986 7.206 1.00 98.75 94 VAL A C 1
ATOM 701 O O . VAL A 1 94 ? -7.973 7.615 7.431 1.00 98.75 94 VAL A O 1
ATOM 704 N N . SER A 1 95 ? -9.760 8.829 8.023 1.00 98.69 95 SER A N 1
ATOM 705 C CA . SER A 1 95 ? -9.158 9.306 9.272 1.00 98.69 95 SER A CA 1
ATOM 706 C C . SER A 1 95 ? -8.868 8.155 10.238 1.00 98.69 95 SER A C 1
ATOM 708 O O . SER A 1 95 ? -7.798 8.135 10.840 1.00 98.69 95 SER A O 1
ATOM 710 N N . GLU A 1 96 ? -9.796 7.207 10.380 1.00 98.75 96 GLU A N 1
ATOM 711 C CA . GLU A 1 96 ? -9.631 6.030 11.236 1.00 98.75 96 GLU A CA 1
ATOM 712 C C . GLU A 1 96 ? -8.476 5.138 10.761 1.00 98.75 96 GLU A C 1
ATOM 714 O O . GLU A 1 96 ? -7.599 4.806 11.557 1.00 98.75 96 GLU A O 1
ATOM 719 N N . LEU A 1 97 ? -8.409 4.845 9.457 1.00 98.75 97 LEU A N 1
ATOM 720 C CA . LEU A 1 97 ? -7.304 4.123 8.823 1.00 98.75 97 LEU A CA 1
ATOM 721 C C . LEU A 1 97 ? -5.959 4.787 9.119 1.00 98.75 97 LEU A C 1
ATOM 723 O O . LEU A 1 97 ? -5.009 4.112 9.504 1.00 98.75 97 LEU A O 1
ATOM 727 N N . LYS A 1 98 ? -5.869 6.108 8.940 1.00 98.81 98 LYS A N 1
ATOM 728 C CA . LYS A 1 98 ? -4.626 6.858 9.149 1.00 98.81 98 LYS A CA 1
ATOM 729 C C . LYS A 1 98 ? -4.181 6.827 10.607 1.00 98.81 98 LYS A C 1
ATOM 731 O O . LYS A 1 98 ? -2.996 6.642 10.871 1.00 98.81 98 LYS A O 1
ATOM 736 N N . THR A 1 99 ? -5.115 6.971 11.548 1.00 98.75 99 THR A N 1
ATOM 737 C CA . THR A 1 99 ? -4.821 6.834 12.980 1.00 98.75 99 THR A CA 1
ATOM 738 C C . THR A 1 99 ? -4.347 5.424 13.315 1.00 98.75 99 THR A C 1
ATOM 740 O O . THR A 1 99 ? -3.279 5.282 13.904 1.00 98.75 99 THR A O 1
ATOM 743 N N . TRP A 1 100 ? -5.083 4.395 12.888 1.00 98.62 100 TRP A N 1
ATOM 744 C CA . TRP A 1 100 ? -4.704 3.000 13.112 1.00 98.62 100 TRP A CA 1
ATOM 745 C C . TRP A 1 100 ? -3.317 2.697 12.538 1.00 98.62 100 TRP A C 1
ATOM 747 O O . TRP A 1 100 ? -2.461 2.175 13.246 1.00 98.62 100 TRP A O 1
ATOM 757 N N . ALA A 1 101 ? -3.059 3.073 11.285 1.00 98.62 101 ALA A N 1
ATOM 758 C CA . ALA A 1 101 ? -1.791 2.792 10.624 1.00 98.62 101 ALA A CA 1
ATOM 759 C C . ALA A 1 101 ? -0.615 3.488 11.315 1.00 98.62 101 ALA A C 1
ATOM 761 O O . ALA A 1 101 ? 0.433 2.874 11.481 1.00 98.62 101 ALA A O 1
ATOM 762 N N . GLN A 1 102 ? -0.790 4.732 11.773 1.00 98.56 102 GLN A N 1
ATOM 763 C CA . GLN A 1 102 ? 0.247 5.426 12.535 1.00 98.56 102 GLN A CA 1
ATOM 764 C C . GLN A 1 102 ? 0.563 4.696 13.849 1.00 98.56 102 GLN A C 1
ATOM 766 O O . GLN A 1 102 ? 1.731 4.485 14.163 1.00 98.56 102 GLN A O 1
ATOM 771 N N . GLU A 1 103 ? -0.460 4.248 14.584 1.00 98.50 103 GLU A N 1
ATOM 772 C CA . GLU A 1 103 ? -0.272 3.450 15.804 1.00 98.50 103 GLU A CA 1
ATOM 773 C C . GLU A 1 103 ? 0.441 2.118 15.524 1.00 98.50 103 GLU A C 1
ATOM 775 O O . GLU A 1 103 ? 1.274 1.686 16.321 1.00 98.50 103 GLU A O 1
ATOM 780 N N . GLN A 1 104 ? 0.143 1.476 14.391 1.00 98.00 104 GLN A N 1
ATOM 781 C CA . GLN A 1 104 ? 0.803 0.238 13.982 1.00 98.00 104 GLN A CA 1
ATOM 782 C C . GLN A 1 104 ? 2.267 0.452 13.578 1.00 98.00 104 GLN A C 1
ATOM 784 O O . GLN A 1 104 ? 3.119 -0.341 13.975 1.00 98.00 104 GLN A O 1
ATOM 789 N N . ILE A 1 105 ? 2.566 1.522 12.836 1.00 98.06 105 ILE A N 1
ATOM 790 C CA . ILE A 1 105 ? 3.929 1.895 12.424 1.00 98.06 105 ILE A CA 1
ATOM 791 C C . ILE A 1 105 ? 4.809 2.189 13.641 1.00 98.06 105 ILE A C 1
ATOM 793 O O . ILE A 1 105 ? 5.952 1.740 13.694 1.00 98.06 105 ILE A O 1
ATOM 797 N N . ASP A 1 106 ? 4.274 2.908 14.631 1.00 97.38 106 ASP A N 1
ATOM 798 C CA . ASP A 1 106 ? 4.983 3.212 15.881 1.00 97.38 106 ASP A CA 1
ATOM 799 C C . ASP A 1 106 ? 5.113 1.983 16.808 1.00 97.38 106 ASP A C 1
ATOM 801 O O . ASP A 1 106 ? 5.857 2.016 17.795 1.00 97.38 106 ASP A O 1
ATOM 805 N N . GLY A 1 107 ? 4.371 0.914 16.505 1.00 95.88 107 GLY A N 1
ATOM 806 C CA . GLY A 1 107 ? 4.294 -0.330 17.260 1.00 95.88 107 GLY A CA 1
ATOM 807 C C . GLY A 1 107 ? 4.903 -1.521 16.518 1.00 95.88 107 GLY A C 1
ATOM 808 O O . GLY A 1 107 ? 6.119 -1.617 16.361 1.00 95.88 107 GLY A O 1
ATOM 809 N N . ASP A 1 108 ? 4.048 -2.476 16.146 1.00 91.56 108 ASP A N 1
ATOM 810 C CA . ASP A 1 108 ? 4.456 -3.810 15.689 1.00 91.56 108 ASP A CA 1
ATOM 811 C C . ASP A 1 108 ? 4.661 -3.918 14.163 1.00 91.56 108 ASP A C 1
ATOM 813 O O . ASP A 1 108 ? 5.264 -4.894 13.711 1.00 91.56 108 ASP A O 1
ATOM 817 N N . PHE A 1 109 ? 4.174 -2.956 13.364 1.00 96.31 109 PHE A N 1
ATOM 818 C CA . PHE A 1 109 ? 4.160 -3.028 11.895 1.00 96.31 109 PHE A CA 1
ATOM 819 C C . PHE A 1 109 ? 4.867 -1.837 11.225 1.00 96.31 109 PHE A C 1
ATOM 821 O O . PHE A 1 109 ? 4.267 -1.039 10.509 1.00 96.31 109 PHE A O 1
ATOM 828 N N . ASP A 1 110 ? 6.184 -1.763 11.392 1.00 96.69 110 ASP A N 1
ATOM 829 C CA . ASP A 1 110 ? 7.072 -0.727 10.834 1.00 96.69 110 ASP A CA 1
ATOM 830 C C . ASP A 1 110 ? 7.264 -0.763 9.295 1.00 96.69 110 ASP A C 1
ATOM 832 O O . ASP A 1 110 ? 7.832 0.169 8.722 1.00 96.69 110 ASP A O 1
ATOM 836 N N . HIS A 1 111 ? 6.771 -1.796 8.602 1.00 98.12 111 HIS A N 1
ATOM 837 C CA . HIS A 1 111 ? 6.796 -1.922 7.135 1.00 98.12 111 HIS A CA 1
ATOM 838 C C . HIS A 1 111 ? 5.389 -1.664 6.593 1.00 98.12 111 HIS A C 1
ATOM 840 O O . HIS A 1 111 ? 4.698 -2.578 6.137 1.00 98.12 111 HIS A O 1
ATOM 846 N N . MET A 1 112 ? 4.922 -0.424 6.714 1.00 98.69 112 MET A N 1
ATOM 847 C CA . MET A 1 112 ? 3.577 -0.046 6.296 1.00 98.69 112 MET A CA 1
ATOM 848 C C . MET A 1 112 ? 3.570 1.312 5.606 1.00 98.69 112 MET A C 1
ATOM 850 O O . MET A 1 112 ? 4.213 2.264 6.051 1.00 98.69 112 MET A O 1
ATOM 854 N N . ILE A 1 113 ? 2.822 1.388 4.509 1.00 98.88 113 ILE A N 1
ATOM 855 C CA . ILE A 1 113 ? 2.548 2.630 3.796 1.00 98.88 113 ILE A CA 1
ATOM 856 C C . ILE A 1 113 ? 1.043 2.767 3.613 1.00 98.88 113 ILE A C 1
ATOM 858 O O . ILE A 1 113 ? 0.391 1.840 3.140 1.00 98.88 113 ILE A O 1
ATOM 862 N N . VAL A 1 114 ? 0.500 3.935 3.947 1.00 98.88 114 VAL A N 1
ATOM 863 C CA . VAL A 1 114 ? -0.870 4.320 3.586 1.00 98.88 114 VAL A CA 1
ATOM 864 C C . VAL A 1 114 ? -0.814 5.468 2.593 1.00 98.88 114 VAL A C 1
ATOM 866 O O . VAL A 1 114 ? -0.159 6.470 2.871 1.00 98.88 114 VAL A O 1
ATOM 869 N N . ALA A 1 115 ? -1.514 5.354 1.467 1.00 98.69 115 ALA A N 1
ATOM 870 C CA . ALA A 1 115 ? -1.599 6.420 0.470 1.00 98.69 115 ALA A CA 1
ATOM 871 C C . ALA A 1 115 ? -2.967 6.434 -0.241 1.00 98.69 115 ALA A C 1
ATOM 873 O O . ALA A 1 115 ? -3.656 5.409 -0.282 1.00 98.69 115 ALA A O 1
ATOM 874 N N . PRO A 1 116 ? -3.380 7.560 -0.845 1.00 98.38 116 PRO A N 1
ATOM 875 C CA . PRO A 1 116 ? -4.518 7.570 -1.750 1.00 98.38 116 PRO A CA 1
ATOM 876 C C . PRO A 1 116 ? -4.238 6.718 -2.999 1.00 98.38 116 PRO A C 1
ATOM 878 O O . PRO A 1 116 ? -3.101 6.606 -3.466 1.00 98.38 116 PRO A O 1
ATOM 881 N N . TRP A 1 117 ? -5.284 6.110 -3.555 1.00 97.44 117 TRP A N 1
ATOM 882 C CA . TRP A 1 117 ? -5.193 5.332 -4.790 1.00 97.44 117 TRP A CA 1
ATOM 883 C C . TRP A 1 117 ? -4.926 6.233 -6.006 1.00 97.44 117 TRP A C 1
ATOM 885 O O . TRP A 1 117 ? -5.560 7.272 -6.160 1.00 97.44 117 TRP A O 1
ATOM 895 N N . THR A 1 118 ? -4.001 5.826 -6.883 1.00 92.06 118 THR A N 1
ATOM 896 C CA . THR A 1 118 ? -3.619 6.593 -8.088 1.00 92.06 118 THR A CA 1
ATOM 897 C C . THR A 1 118 ? -4.444 6.263 -9.331 1.00 92.06 118 THR A C 1
ATOM 899 O O . THR A 1 118 ? -4.328 6.957 -10.338 1.00 92.06 118 THR A O 1
ATOM 902 N N . GLY A 1 119 ? -5.235 5.187 -9.305 1.00 88.06 119 GLY A N 1
ATOM 903 C CA . GLY A 1 119 ? -6.177 4.865 -10.378 1.00 88.06 119 GLY A CA 1
ATOM 904 C C . GLY A 1 119 ? -7.553 5.496 -10.152 1.00 88.06 119 GLY A C 1
ATOM 905 O O . GLY A 1 119 ? -7.869 5.922 -9.048 1.00 88.06 119 GLY A O 1
ATOM 906 N N . ASP A 1 120 ? -8.396 5.482 -11.186 1.00 87.94 120 ASP A N 1
ATOM 907 C CA . ASP A 1 120 ? -9.732 6.104 -11.145 1.00 87.94 120 ASP A CA 1
ATOM 908 C C . ASP A 1 120 ? -10.642 5.517 -10.050 1.00 87.94 120 ASP A C 1
ATOM 910 O O . ASP A 1 120 ? -11.368 6.231 -9.365 1.00 87.94 120 ASP A O 1
ATOM 914 N N . ALA A 1 121 ? -10.620 4.193 -9.892 1.00 92.81 121 ALA A N 1
ATOM 915 C CA . ALA A 1 121 ? -11.349 3.473 -8.855 1.00 92.81 121 ALA A CA 1
ATOM 916 C C . ALA A 1 121 ? -10.592 2.198 -8.476 1.00 92.81 121 ALA A C 1
ATOM 918 O O . ALA A 1 121 ? -9.852 1.634 -9.291 1.00 92.81 121 ALA A O 1
ATOM 919 N N . LEU A 1 122 ? -10.779 1.738 -7.239 1.00 96.62 122 LEU A N 1
ATOM 920 C CA . LEU A 1 122 ? -10.383 0.386 -6.858 1.00 96.62 122 LEU A CA 1
ATOM 921 C C . LEU A 1 122 ? -11.379 -0.623 -7.466 1.00 96.62 122 LEU A C 1
ATOM 923 O O . LEU A 1 122 ? -12.553 -0.289 -7.663 1.00 96.62 122 LEU A O 1
ATOM 927 N N . PRO A 1 123 ? -10.935 -1.847 -7.798 1.00 94.50 123 PRO A N 1
ATOM 928 C CA . PRO A 1 123 ? -11.825 -2.891 -8.304 1.00 94.50 123 PRO A CA 1
ATOM 929 C C . PRO A 1 123 ? -12.859 -3.336 -7.257 1.00 94.50 123 PRO A C 1
ATOM 931 O O . PRO A 1 123 ? -12.760 -3.008 -6.077 1.00 94.50 123 PRO A O 1
ATOM 934 N N . ASP A 1 124 ? -13.862 -4.092 -7.710 1.00 92.75 124 ASP A N 1
ATOM 935 C CA . ASP A 1 124 ? -14.889 -4.728 -6.870 1.00 92.75 124 ASP A CA 1
ATOM 936 C C . ASP A 1 124 ? -15.680 -3.772 -5.959 1.00 92.75 124 ASP A C 1
ATOM 938 O O . ASP A 1 124 ? -16.160 -4.156 -4.893 1.00 92.75 124 ASP A O 1
ATOM 942 N N . GLU A 1 125 ? -15.844 -2.516 -6.394 1.00 94.38 125 GLU A N 1
ATOM 943 C CA . GLU A 1 125 ? -16.516 -1.453 -5.625 1.00 94.38 125 GLU A CA 1
ATOM 944 C C . GLU A 1 125 ? -15.846 -1.185 -4.263 1.00 94.38 125 GLU A C 1
ATOM 946 O O . GLU A 1 125 ? -16.480 -0.679 -3.332 1.00 94.38 125 GLU A O 1
ATOM 951 N N . ALA A 1 126 ? -14.569 -1.553 -4.133 1.00 97.62 126 ALA A N 1
ATOM 952 C CA . ALA A 1 126 ? -13.800 -1.351 -2.923 1.00 97.62 126 ALA A CA 1
ATOM 953 C C . ALA A 1 126 ? -13.454 0.128 -2.726 1.00 97.62 126 ALA A C 1
ATOM 955 O O . ALA A 1 126 ? -13.277 0.891 -3.674 1.00 97.62 126 ALA A O 1
ATOM 956 N N . ASN A 1 127 ? -13.302 0.514 -1.464 1.00 98.44 127 ASN A N 1
ATOM 957 C CA . ASN A 1 127 ? -12.780 1.820 -1.072 1.00 98.44 127 ASN A CA 1
ATOM 958 C C . ASN A 1 127 ? -11.419 1.707 -0.390 1.00 98.44 127 ASN A C 1
ATOM 960 O O . ASN A 1 127 ? -10.704 2.701 -0.303 1.00 98.44 127 ASN A O 1
ATOM 964 N N . PHE A 1 128 ? -11.054 0.508 0.059 1.00 98.81 128 PHE A N 1
ATOM 965 C CA . PHE A 1 128 ? -9.796 0.212 0.720 1.00 98.81 128 PHE A CA 1
ATOM 966 C C . PHE A 1 128 ? -9.167 -1.022 0.086 1.00 98.81 128 PHE A C 1
ATOM 968 O O . PHE A 1 128 ? -9.862 -1.983 -0.248 1.00 98.81 128 PHE A O 1
ATOM 975 N N . ALA A 1 129 ? -7.851 -1.001 -0.077 1.00 98.62 129 ALA A N 1
ATOM 976 C CA . ALA A 1 129 ? -7.099 -2.146 -0.561 1.00 98.62 129 ALA A CA 1
ATOM 977 C C . ALA A 1 129 ? -5.851 -2.352 0.283 1.00 98.62 129 ALA A C 1
ATOM 979 O O . ALA A 1 129 ? -5.127 -1.400 0.556 1.00 98.62 129 ALA A O 1
ATOM 980 N N . TYR A 1 130 ? -5.585 -3.600 0.635 1.00 98.75 130 TYR A N 1
ATOM 981 C CA . TYR A 1 130 ? -4.392 -4.043 1.335 1.00 98.75 130 TYR A CA 1
ATOM 982 C C . TYR A 1 130 ? -3.596 -4.926 0.387 1.00 98.75 130 TYR A C 1
ATOM 984 O O . TYR A 1 130 ? -4.143 -5.846 -0.226 1.00 98.75 130 TYR A O 1
ATOM 992 N N . THR A 1 131 ? -2.308 -4.644 0.251 1.00 98.81 131 THR A N 1
ATOM 993 C CA . THR A 1 131 ? -1.397 -5.456 -0.553 1.00 98.81 131 THR A CA 1
ATOM 994 C C . THR A 1 131 ? -0.159 -5.799 0.248 1.00 98.81 131 THR A C 1
ATOM 996 O O . THR A 1 131 ? 0.370 -4.972 0.986 1.00 98.81 131 THR A O 1
ATOM 999 N N . ALA A 1 132 ? 0.278 -7.039 0.087 1.00 98.81 132 ALA A N 1
ATOM 1000 C CA . ALA A 1 132 ? 1.573 -7.552 0.502 1.00 98.81 132 ALA A CA 1
ATOM 1001 C C . ALA A 1 132 ? 2.161 -8.333 -0.678 1.00 98.81 132 ALA A C 1
ATOM 1003 O O . ALA A 1 132 ? 1.437 -8.619 -1.636 1.00 98.81 132 ALA A O 1
ATOM 1004 N N . TRP A 1 133 ? 3.440 -8.717 -0.639 1.00 98.75 133 TRP A N 1
ATOM 1005 C CA . TRP A 1 133 ? 4.003 -9.476 -1.759 1.00 98.75 133 TRP A CA 1
ATOM 1006 C C . TRP A 1 133 ? 3.217 -10.764 -2.034 1.00 98.75 133 TRP A C 1
ATOM 1008 O O . TRP A 1 133 ? 3.185 -11.674 -1.206 1.00 98.75 133 TRP A O 1
ATOM 1018 N N . GLY A 1 134 ? 2.595 -10.843 -3.209 1.00 98.38 134 GLY A N 1
ATOM 1019 C CA . GLY A 1 134 ? 1.775 -11.970 -3.642 1.00 98.38 134 GLY A CA 1
ATOM 1020 C C . GLY A 1 134 ? 0.388 -12.058 -3.000 1.00 98.38 134 GLY A C 1
ATOM 1021 O O . GLY A 1 134 ? -0.311 -13.019 -3.293 1.00 98.38 134 GLY A O 1
ATOM 1022 N N . PHE A 1 135 ? -0.046 -11.097 -2.180 1.00 98.69 135 PHE A N 1
ATOM 1023 C CA . PHE A 1 135 ? -1.352 -11.125 -1.511 1.00 98.69 135 PHE A CA 1
ATOM 1024 C C . PHE A 1 135 ? -2.107 -9.811 -1.659 1.00 98.69 135 PHE A C 1
ATOM 1026 O O . PHE A 1 135 ? -1.519 -8.727 -1.682 1.00 98.69 135 PHE A O 1
ATOM 1033 N N . ARG A 1 136 ? -3.433 -9.918 -1.742 1.00 98.31 136 ARG A N 1
ATOM 1034 C CA . ARG A 1 136 ? -4.320 -8.763 -1.821 1.00 98.31 136 ARG A CA 1
ATOM 1035 C C . ARG A 1 136 ? -5.632 -9.033 -1.108 1.00 98.31 136 ARG A C 1
ATOM 1037 O O . ARG A 1 136 ? -6.197 -10.117 -1.230 1.00 98.31 136 ARG A O 1
ATOM 1044 N N . GLN A 1 137 ? -6.138 -7.998 -0.451 1.00 98.06 137 GLN A N 1
ATOM 1045 C CA . GLN A 1 137 ? -7.491 -7.946 0.074 1.00 98.06 137 GLN A CA 1
ATOM 1046 C C . GLN A 1 137 ? -8.113 -6.587 -0.253 1.00 98.06 137 GLN A C 1
ATOM 1048 O O . GLN A 1 137 ? -7.475 -5.549 -0.094 1.00 98.06 137 GLN A O 1
ATOM 1053 N N . LEU A 1 138 ? -9.352 -6.587 -0.726 1.00 98.12 138 LEU A N 1
ATOM 1054 C CA . LEU A 1 138 ? -10.117 -5.386 -1.051 1.00 98.12 138 LEU A CA 1
ATOM 1055 C C . LEU A 1 138 ? -11.304 -5.300 -0.108 1.00 98.12 138 LEU A C 1
ATOM 1057 O O . LEU A 1 138 ? -11.890 -6.336 0.177 1.00 98.12 138 LEU A O 1
ATOM 1061 N N . CYS A 1 139 ? -11.680 -4.107 0.341 1.00 98.12 139 CYS A N 1
ATOM 1062 C CA . CYS A 1 139 ? -12.827 -3.895 1.220 1.00 98.12 139 CYS A CA 1
ATOM 1063 C C . CYS A 1 139 ? -13.603 -2.638 0.829 1.00 98.12 139 CYS A C 1
ATOM 1065 O O . CYS A 1 139 ? -13.027 -1.622 0.429 1.00 98.12 139 CYS A O 1
ATOM 1067 N N . ARG A 1 140 ? -14.930 -2.680 0.980 1.00 98.06 140 ARG A N 1
ATOM 1068 C CA . ARG A 1 140 ? -15.784 -1.498 0.797 1.00 98.06 140 ARG A CA 1
ATOM 1069 C C . ARG A 1 140 ? -15.724 -0.567 2.004 1.00 98.06 140 ARG A C 1
ATOM 1071 O O . ARG A 1 140 ? -15.793 0.646 1.836 1.00 98.06 140 ARG A O 1
ATOM 1078 N N . GLU A 1 141 ? -15.589 -1.129 3.196 1.00 97.81 141 GLU A N 1
ATOM 1079 C CA . GLU A 1 141 ? -15.507 -0.394 4.456 1.00 97.81 141 GLU A CA 1
ATOM 1080 C C . GLU A 1 141 ? -14.185 -0.697 5.163 1.00 97.81 141 GLU A C 1
ATOM 1082 O O . GLU A 1 141 ? -13.676 -1.815 5.086 1.00 97.81 141 GLU A O 1
ATOM 1087 N N . PHE A 1 142 ? -13.622 0.308 5.833 1.00 98.19 142 PHE A N 1
ATOM 1088 C CA . PHE A 1 142 ? -12.451 0.110 6.678 1.00 98.19 142 PHE A CA 1
ATOM 1089 C C . PHE A 1 142 ? -12.882 -0.512 8.005 1.00 98.19 142 PHE A C 1
ATOM 1091 O O . PHE A 1 142 ? -13.848 -0.057 8.619 1.00 98.19 142 PHE A O 1
ATOM 1098 N N . ASP A 1 143 ? -12.130 -1.515 8.447 1.00 97.62 143 ASP A N 1
ATOM 1099 C CA . ASP A 1 143 ? -12.237 -2.118 9.769 1.00 97.62 143 ASP A CA 1
ATOM 1100 C C . ASP A 1 143 ? -10.815 -2.407 10.290 1.00 97.62 143 ASP A C 1
ATOM 1102 O O . ASP A 1 143 ? -10.029 -3.069 9.595 1.00 97.62 143 ASP A O 1
ATOM 1106 N N . PRO A 1 144 ? -10.443 -1.910 11.484 1.00 96.94 144 PRO A N 1
ATOM 1107 C CA . PRO A 1 144 ? -9.088 -2.059 12.005 1.00 96.94 144 PRO A CA 1
ATOM 1108 C C . PRO A 1 144 ? -8.735 -3.511 12.357 1.00 96.94 144 PRO A C 1
ATOM 1110 O O . PRO A 1 144 ? -7.562 -3.875 12.275 1.00 96.94 144 PRO A O 1
ATOM 1113 N N . GLU A 1 145 ? -9.706 -4.365 12.707 1.00 96.06 145 GLU A N 1
ATOM 1114 C CA . GLU A 1 145 ? -9.436 -5.778 12.994 1.00 96.06 145 GLU A CA 1
ATOM 1115 C C . GLU A 1 145 ? -9.135 -6.556 11.706 1.00 96.06 145 GLU A C 1
ATOM 1117 O O . GLU A 1 145 ? -8.245 -7.410 11.699 1.00 96.06 145 GLU A O 1
ATOM 1122 N N . VAL A 1 146 ? -9.834 -6.256 10.604 1.00 96.50 146 VAL A N 1
ATOM 1123 C CA . VAL A 1 146 ? -9.525 -6.833 9.283 1.00 96.50 146 VAL A CA 1
ATOM 1124 C C . VAL A 1 146 ? -8.132 -6.405 8.825 1.00 96.50 146 VAL A C 1
ATOM 1126 O O . VAL A 1 146 ? -7.321 -7.257 8.453 1.00 96.50 146 VAL A O 1
ATOM 1129 N N . ALA A 1 147 ? -7.828 -5.108 8.913 1.00 97.69 147 ALA A N 1
ATOM 1130 C CA . ALA A 1 147 ? -6.525 -4.568 8.539 1.00 97.69 147 ALA A CA 1
ATOM 1131 C C . ALA A 1 147 ? -5.384 -5.183 9.371 1.00 97.69 147 ALA A C 1
ATOM 1133 O O . ALA A 1 147 ? -4.343 -5.554 8.826 1.00 97.69 147 ALA A O 1
ATOM 1134 N N . GLU A 1 148 ? -5.592 -5.361 10.681 1.00 97.44 148 GLU A N 1
ATOM 1135 C CA . GLU A 1 148 ? -4.626 -6.012 11.568 1.00 97.44 148 GLU A CA 1
ATOM 1136 C C . GLU A 1 148 ? -4.416 -7.488 11.213 1.00 97.44 148 GLU A C 1
ATOM 1138 O O . GLU A 1 148 ? -3.280 -7.962 11.236 1.00 97.44 148 GLU A O 1
ATOM 1143 N N . VAL A 1 149 ? -5.476 -8.228 10.871 1.00 96.81 149 VAL A N 1
ATOM 1144 C CA . VAL A 1 149 ? -5.348 -9.633 10.453 1.00 96.81 149 VAL A CA 1
ATOM 1145 C C . VAL A 1 149 ? -4.493 -9.749 9.193 1.00 96.81 149 VAL A C 1
ATOM 1147 O O . VAL A 1 149 ? -3.579 -10.576 9.175 1.00 96.81 149 VAL A O 1
ATOM 1150 N N . PHE A 1 150 ? -4.736 -8.905 8.186 1.00 97.94 150 PHE A N 1
ATOM 1151 C CA . PHE A 1 150 ? -3.928 -8.880 6.965 1.00 97.94 150 PHE A CA 1
ATOM 1152 C C . PHE A 1 150 ? -2.471 -8.503 7.264 1.00 97.94 150 PHE A C 1
ATOM 1154 O O . PHE A 1 150 ? -1.545 -9.215 6.871 1.00 97.94 150 PHE A O 1
ATOM 1161 N N . ALA A 1 151 ? -2.250 -7.424 8.024 1.00 98.19 151 ALA A N 1
ATOM 1162 C CA . ALA A 1 151 ? -0.907 -6.975 8.381 1.00 98.19 151 ALA A CA 1
ATOM 1163 C C . ALA A 1 151 ? -0.138 -8.053 9.155 1.00 98.19 151 ALA A C 1
ATOM 1165 O O . ALA A 1 151 ? 0.990 -8.382 8.807 1.00 98.19 151 ALA A O 1
ATOM 1166 N N . ARG A 1 152 ? -0.763 -8.695 10.145 1.00 97.88 152 ARG A N 1
ATOM 1167 C CA . ARG A 1 152 ? -0.142 -9.767 10.934 1.00 97.88 152 ARG A CA 1
ATOM 1168 C C . ARG A 1 152 ? 0.217 -10.996 10.099 1.00 97.88 152 ARG A C 1
ATOM 1170 O O . ARG A 1 152 ? 1.176 -11.690 10.438 1.00 97.88 152 ARG A O 1
ATOM 1177 N N . ALA A 1 153 ? -0.562 -11.297 9.063 1.00 97.94 153 ALA A N 1
ATOM 1178 C CA . ALA A 1 153 ? -0.303 -12.431 8.184 1.00 97.94 153 ALA A CA 1
ATOM 1179 C C . ALA A 1 153 ? 0.903 -12.192 7.265 1.00 97.94 153 ALA A C 1
ATOM 1181 O O . ALA A 1 153 ? 1.638 -13.139 6.984 1.00 97.94 153 ALA A O 1
ATOM 1182 N N . HIS A 1 154 ? 1.132 -10.943 6.840 1.00 98.31 154 HIS A N 1
ATOM 1183 C CA . HIS A 1 154 ? 2.035 -10.665 5.719 1.00 98.31 154 HIS A CA 1
ATOM 1184 C C . HIS A 1 154 ? 3.169 -9.672 5.985 1.00 98.31 154 HIS A C 1
ATOM 1186 O O . HIS A 1 154 ? 4.102 -9.614 5.186 1.00 98.31 154 HIS A O 1
ATOM 1192 N N . HIS A 1 155 ? 3.133 -8.916 7.084 1.00 97.50 155 HIS A N 1
ATOM 1193 C CA . HIS A 1 155 ? 4.154 -7.915 7.411 1.00 97.50 155 HIS A CA 1
ATOM 1194 C C . HIS A 1 155 ? 5.524 -8.561 7.640 1.00 97.50 155 HIS A C 1
ATOM 1196 O O . HIS A 1 155 ? 5.662 -9.572 8.343 1.00 97.50 155 HIS A O 1
ATOM 1202 N N . GLY A 1 156 ? 6.547 -7.954 7.037 1.00 95.75 156 GLY A N 1
ATOM 1203 C CA . GLY A 1 156 ? 7.943 -8.330 7.193 1.00 95.75 156 GLY A CA 1
ATOM 1204 C C . GLY A 1 156 ? 8.153 -9.835 7.032 1.00 95.75 156 GLY A C 1
ATOM 1205 O O . GLY A 1 156 ? 7.730 -10.465 6.061 1.00 95.75 156 GLY A O 1
ATOM 1206 N N . SER A 1 157 ? 8.797 -10.449 8.026 1.00 94.81 157 SER A N 1
ATOM 1207 C CA . SER A 1 157 ? 9.161 -11.869 7.968 1.00 94.81 157 SER A CA 1
ATOM 1208 C C . SER A 1 157 ? 7.976 -12.852 7.957 1.00 94.81 157 SER A C 1
ATOM 1210 O O . SER A 1 157 ? 8.189 -14.011 7.575 1.00 94.81 157 SER A O 1
ATOM 1212 N N . ALA A 1 158 ? 6.765 -12.415 8.335 1.00 97.00 158 ALA A N 1
ATOM 1213 C CA . ALA A 1 158 ? 5.563 -13.251 8.338 1.00 97.00 158 ALA A CA 1
ATOM 1214 C C . ALA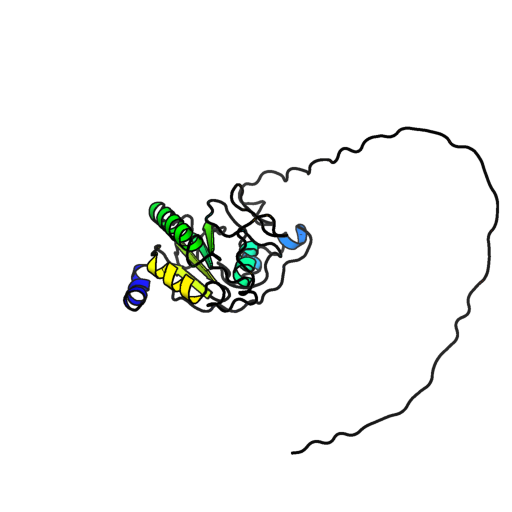 A 1 158 ? 5.089 -13.587 6.915 1.00 97.00 158 ALA A C 1
ATOM 1216 O O . ALA A 1 158 ? 4.716 -14.732 6.657 1.00 97.00 158 ALA A O 1
ATOM 1217 N N . GLY A 1 159 ? 5.190 -12.628 5.989 1.00 97.06 159 GLY A N 1
ATOM 1218 C CA . GLY A 1 159 ? 4.805 -12.802 4.590 1.00 97.06 159 GLY A CA 1
ATOM 1219 C C . GLY A 1 159 ? 5.804 -13.606 3.758 1.00 97.06 159 GLY A C 1
ATOM 1220 O O . GLY A 1 159 ? 6.749 -14.223 4.261 1.00 97.06 159 GLY A O 1
ATOM 1221 N N . ILE A 1 160 ? 5.613 -13.592 2.439 1.00 97.94 160 ILE A N 1
ATOM 1222 C CA . ILE A 1 160 ? 6.438 -14.346 1.477 1.00 97.94 160 ILE A CA 1
ATOM 1223 C C . ILE A 1 160 ? 7.363 -13.464 0.632 1.00 97.94 160 ILE A C 1
ATOM 1225 O O . ILE A 1 160 ? 7.937 -13.961 -0.335 1.00 97.94 160 ILE A O 1
ATOM 1229 N N . ALA A 1 161 ? 7.500 -12.179 0.969 1.00 98.12 161 ALA A N 1
ATOM 1230 C CA . ALA A 1 161 ? 8.236 -11.248 0.125 1.00 98.12 161 ALA A CA 1
ATOM 1231 C C . ALA A 1 161 ? 9.715 -11.659 -0.055 1.00 98.12 161 ALA A C 1
ATOM 1233 O O . ALA A 1 161 ? 10.335 -12.110 0.920 1.00 98.12 161 ALA A O 1
ATOM 1234 N N . PRO A 1 162 ? 10.283 -11.529 -1.272 1.00 97.94 162 PRO A N 1
ATOM 1235 C CA . PRO A 1 162 ? 11.638 -11.982 -1.583 1.00 97.94 162 PRO A CA 1
ATOM 1236 C C . PRO A 1 162 ? 12.720 -11.377 -0.683 1.00 97.94 162 PRO A C 1
ATOM 1238 O O . PRO A 1 162 ? 13.636 -12.088 -0.268 1.00 97.94 162 PRO A O 1
ATOM 1241 N N . GLU A 1 163 ? 12.583 -10.098 -0.328 1.00 96.88 163 GLU A N 1
ATOM 1242 C CA . GLU A 1 163 ? 13.566 -9.321 0.430 1.00 96.88 163 GLU A CA 1
ATOM 1243 C C . GLU A 1 163 ? 13.039 -8.879 1.806 1.00 96.88 163 GLU A C 1
ATOM 1245 O O . GLU A 1 163 ? 13.532 -7.928 2.404 1.00 96.88 163 GLU A O 1
ATOM 1250 N N . LYS A 1 164 ? 12.095 -9.630 2.386 1.00 96.25 164 LYS A N 1
ATOM 1251 C CA . LYS A 1 164 ? 11.450 -9.354 3.691 1.00 96.25 164 LYS A CA 1
ATOM 1252 C C . LYS A 1 164 ? 12.360 -9.240 4.925 1.00 96.25 164 LYS A C 1
ATOM 1254 O O . LYS A 1 164 ? 11.879 -9.139 6.052 1.00 96.25 164 LYS A O 1
ATOM 1259 N N . THR A 1 165 ? 13.669 -9.393 4.748 1.00 94.12 165 THR A N 1
ATOM 1260 C CA . THR A 1 165 ? 14.677 -9.229 5.803 1.00 94.12 165 THR A CA 1
ATOM 1261 C C . THR A 1 165 ? 15.344 -7.857 5.777 1.00 94.12 165 THR A C 1
ATOM 1263 O O . THR A 1 165 ? 16.137 -7.568 6.675 1.00 94.12 165 THR A O 1
ATOM 1266 N N . ILE A 1 166 ? 15.086 -7.044 4.749 1.00 94.75 166 ILE A N 1
ATOM 1267 C CA . ILE A 1 166 ? 15.546 -5.658 4.709 1.00 94.75 166 ILE A CA 1
ATOM 1268 C C . ILE A 1 166 ? 14.786 -4.865 5.780 1.00 94.75 166 ILE A C 1
ATOM 1270 O O . ILE A 1 166 ? 13.581 -5.044 5.904 1.00 94.75 166 ILE A O 1
ATOM 1274 N N . PRO A 1 167 ? 15.466 -4.043 6.603 1.00 95.19 167 PRO A N 1
ATOM 1275 C CA . PRO A 1 167 ? 14.786 -3.205 7.584 1.00 95.19 167 PRO A CA 1
ATOM 1276 C C . PRO A 1 167 ? 13.871 -2.166 6.933 1.00 95.19 167 PRO A C 1
ATOM 1278 O O . PRO A 1 167 ? 14.176 -1.663 5.851 1.00 95.19 167 PRO A O 1
ATOM 1281 N N . ALA A 1 168 ? 12.839 -1.748 7.665 1.00 95.81 168 ALA A N 1
ATOM 1282 C CA . ALA A 1 168 ? 11.960 -0.666 7.251 1.00 95.81 168 ALA A CA 1
ATOM 1283 C C . ALA A 1 168 ? 12.734 0.625 6.917 1.00 95.81 168 ALA A C 1
ATOM 1285 O O . ALA A 1 168 ? 13.729 0.990 7.553 1.00 95.81 168 ALA A O 1
ATOM 1286 N N . HIS A 1 169 ? 12.223 1.355 5.933 1.00 96.31 169 HIS A N 1
ATOM 1287 C CA . HIS A 1 169 ? 12.774 2.584 5.381 1.00 96.31 169 HIS A CA 1
ATOM 1288 C C . HIS A 1 169 ? 12.179 3.752 6.156 1.00 96.31 169 HIS A C 1
ATOM 1290 O O . HIS A 1 169 ? 11.227 4.391 5.725 1.00 96.31 169 HIS A O 1
ATOM 1296 N N . THR A 1 170 ? 12.704 4.003 7.350 1.00 92.12 170 THR A N 1
ATOM 1297 C CA . THR A 1 170 ? 12.172 5.030 8.262 1.00 92.12 170 THR A CA 1
ATOM 1298 C C . THR A 1 170 ? 12.874 6.385 8.129 1.00 92.12 170 THR A C 1
ATOM 1300 O O . THR A 1 170 ? 12.385 7.390 8.646 1.00 92.12 170 THR A O 1
ATOM 1303 N N . GLY A 1 171 ? 14.006 6.437 7.421 1.00 85.44 171 GLY A N 1
ATOM 1304 C CA . GLY A 1 171 ? 14.819 7.635 7.201 1.00 85.44 171 GLY A CA 1
ATOM 1305 C C . GLY A 1 171 ? 15.046 7.936 5.720 1.00 85.44 171 GLY A C 1
ATOM 1306 O O . GLY A 1 171 ? 14.855 7.083 4.859 1.00 85.44 171 GLY A O 1
ATOM 1307 N N . THR A 1 172 ? 15.474 9.164 5.423 1.00 77.00 172 THR A N 1
ATOM 1308 C CA . THR A 1 172 ? 15.787 9.638 4.058 1.00 77.00 172 THR A CA 1
ATOM 1309 C C . THR A 1 172 ? 17.290 9.659 3.763 1.00 77.00 172 THR A C 1
ATOM 1311 O O . THR A 1 172 ? 17.724 10.138 2.720 1.00 77.00 172 THR A O 1
ATOM 1314 N N . ASP A 1 173 ? 18.111 9.203 4.704 1.00 78.81 173 ASP A N 1
ATOM 1315 C CA . ASP A 1 173 ? 19.564 9.082 4.574 1.00 78.81 173 ASP A CA 1
ATOM 1316 C C . ASP A 1 173 ? 19.984 7.828 3.789 1.00 78.81 173 ASP A C 1
ATOM 1318 O O . ASP A 1 173 ? 21.134 7.704 3.362 1.00 78.81 173 ASP A O 1
ATOM 1322 N N . GLN A 1 174 ? 19.041 6.914 3.564 1.00 81.38 174 GLN A N 1
ATOM 1323 C CA . GLN A 1 174 ? 19.214 5.712 2.763 1.00 81.38 174 GLN A CA 1
ATOM 1324 C C . GLN A 1 174 ? 19.124 6.034 1.264 1.00 81.38 174 GLN A C 1
ATOM 1326 O O . GLN A 1 174 ? 18.172 6.647 0.779 1.00 81.38 174 GLN A O 1
ATOM 1331 N N . GLN A 1 175 ? 20.128 5.592 0.506 1.00 83.88 175 GLN A N 1
ATOM 1332 C CA . GLN A 1 175 ? 20.164 5.760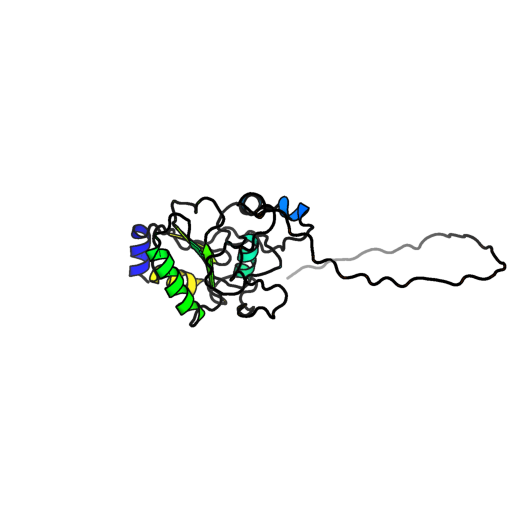 -0.946 1.00 83.88 175 GLN A CA 1
ATOM 1333 C C . GLN A 1 175 ? 18.933 5.098 -1.589 1.00 83.88 175 GLN A C 1
ATOM 1335 O O . GLN A 1 175 ? 18.712 3.907 -1.401 1.00 83.88 175 GLN A O 1
ATOM 1340 N N . GLY A 1 176 ? 18.172 5.853 -2.386 1.00 89.12 176 GLY A N 1
ATOM 1341 C CA . GLY A 1 176 ? 17.016 5.324 -3.121 1.00 89.12 176 GLY A CA 1
ATOM 1342 C C . GLY A 1 176 ? 15.696 5.324 -2.346 1.00 89.12 176 GLY A C 1
ATOM 1343 O O . GLY A 1 176 ? 14.689 4.920 -2.921 1.00 89.12 176 GLY A O 1
ATOM 1344 N N . VAL A 1 177 ? 15.679 5.814 -1.100 1.00 95.88 177 VAL A N 1
ATOM 1345 C CA . VAL A 1 177 ? 14.440 6.074 -0.355 1.00 95.88 177 VAL A CA 1
ATOM 1346 C C . VAL A 1 177 ? 13.923 7.469 -0.689 1.00 95.88 177 VAL A C 1
ATOM 1348 O O . VAL A 1 177 ? 14.649 8.457 -0.562 1.00 95.88 177 VAL A O 1
ATOM 1351 N N . LEU A 1 178 ? 12.666 7.551 -1.114 1.00 95.44 178 LEU A N 1
ATOM 1352 C CA . LEU A 1 178 ? 11.970 8.801 -1.401 1.00 95.44 178 LEU A CA 1
ATOM 1353 C C . LEU A 1 178 ? 10.987 9.133 -0.278 1.00 95.44 178 LEU A C 1
ATOM 1355 O O . LEU A 1 178 ? 10.398 8.232 0.320 1.00 95.44 178 LEU A O 1
ATOM 1359 N N . ASP A 1 179 ? 10.805 10.423 0.000 1.00 95.19 179 ASP A N 1
ATOM 1360 C CA . ASP A 1 179 ? 9.891 10.914 1.033 1.00 95.19 179 ASP A CA 1
ATOM 1361 C C . ASP A 1 179 ? 8.639 11.549 0.405 1.00 95.19 179 ASP A C 1
ATOM 1363 O O . ASP A 1 179 ? 8.722 12.675 -0.084 1.00 95.19 179 ASP A O 1
ATOM 1367 N N . PRO A 1 180 ? 7.477 10.874 0.431 1.00 94.31 180 PRO A N 1
ATOM 1368 C CA . PRO A 1 180 ? 6.243 11.398 -0.150 1.00 94.31 180 PRO A CA 1
ATOM 1369 C C . PRO A 1 180 ? 5.570 12.510 0.669 1.00 94.31 180 PRO A C 1
ATOM 1371 O O . PRO A 1 180 ? 4.481 12.938 0.312 1.00 94.31 180 PRO A O 1
ATOM 1374 N N . THR A 1 181 ? 6.145 12.967 1.788 1.00 91.62 181 THR A N 1
ATOM 1375 C CA . THR A 1 181 ? 5.436 13.839 2.749 1.00 91.62 181 THR A CA 1
ATOM 1376 C C . THR A 1 181 ? 4.907 15.148 2.141 1.00 91.62 181 THR A C 1
ATOM 1378 O O . THR A 1 181 ? 3.825 15.591 2.521 1.00 91.62 181 THR A O 1
ATOM 1381 N N . GLU A 1 182 ? 5.648 15.787 1.230 1.00 84.94 182 GLU A N 1
ATOM 1382 C CA . GLU A 1 182 ? 5.305 17.136 0.745 1.00 84.94 182 GLU A CA 1
ATOM 1383 C C . GLU A 1 182 ? 4.711 17.167 -0.668 1.00 84.94 182 GLU A C 1
ATOM 1385 O O . GLU A 1 182 ? 3.985 18.104 -1.004 1.00 84.94 182 GLU A O 1
ATOM 1390 N N . GLU A 1 183 ? 4.992 16.160 -1.496 1.00 90.81 183 GLU A N 1
ATOM 1391 C CA . GLU A 1 183 ? 4.587 16.147 -2.899 1.00 90.81 183 GLU A CA 1
ATOM 1392 C C . GLU A 1 183 ? 4.219 14.750 -3.396 1.00 90.81 183 GLU A C 1
ATOM 1394 O O . GLU A 1 183 ? 4.667 13.730 -2.870 1.00 90.81 183 GLU A O 1
ATOM 1399 N N . ASN A 1 184 ? 3.380 14.720 -4.432 1.00 93.00 184 ASN A N 1
ATOM 1400 C CA . ASN A 1 184 ? 3.069 13.489 -5.143 1.00 93.00 184 ASN A CA 1
ATOM 1401 C C . ASN A 1 184 ? 4.342 12.940 -5.792 1.00 93.00 184 ASN A C 1
ATOM 1403 O O . ASN A 1 184 ? 5.046 13.664 -6.492 1.00 93.00 184 ASN A O 1
ATOM 1407 N N . ILE A 1 185 ? 4.587 11.644 -5.631 1.00 92.69 185 ILE A N 1
ATOM 1408 C CA . ILE A 1 185 ? 5.689 10.949 -6.295 1.00 92.69 185 ILE A CA 1
ATOM 1409 C C . ILE A 1 185 ? 5.097 10.117 -7.422 1.00 92.69 185 ILE A C 1
ATOM 1411 O O . ILE A 1 185 ? 4.746 8.956 -7.231 1.00 92.69 185 ILE A O 1
ATOM 1415 N N . LEU A 1 186 ? 4.968 10.721 -8.600 1.00 90.69 186 LEU A N 1
ATOM 1416 C CA . LEU A 1 186 ? 4.461 10.075 -9.808 1.00 90.69 186 LEU A CA 1
ATOM 1417 C C . LEU A 1 186 ? 5.555 10.074 -10.869 1.00 90.69 186 LEU A C 1
ATOM 1419 O O . LEU A 1 186 ? 6.162 11.106 -11.139 1.00 90.69 186 LEU A O 1
ATOM 1423 N N . PHE A 1 187 ? 5.810 8.922 -11.484 1.00 86.81 187 PHE A N 1
ATOM 1424 C CA . PHE A 1 187 ? 6.763 8.829 -12.583 1.00 86.81 187 PHE A CA 1
ATOM 1425 C C . PHE A 1 187 ? 6.010 8.745 -13.916 1.00 86.81 187 PHE A C 1
ATOM 1427 O O . PHE A 1 187 ? 4.914 8.177 -13.977 1.00 86.81 187 PHE A O 1
ATOM 1434 N N . PRO A 1 188 ? 6.577 9.253 -15.024 1.00 79.19 188 PRO A N 1
ATOM 1435 C CA . PRO A 1 188 ? 5.967 9.120 -16.340 1.00 79.19 188 PRO A CA 1
ATOM 1436 C C . PRO A 1 188 ? 5.538 7.669 -16.655 1.00 79.19 188 PRO A C 1
ATOM 1438 O O . PRO A 1 188 ? 6.235 6.721 -16.272 1.00 79.19 188 PRO A O 1
ATOM 1441 N N . PRO A 1 189 ? 4.376 7.474 -17.306 1.00 65.81 189 PRO A N 1
ATOM 1442 C CA . PRO A 1 189 ? 3.494 8.506 -17.865 1.00 65.81 189 PRO A CA 1
ATOM 1443 C C . PRO A 1 189 ? 2.473 9.093 -16.868 1.00 65.81 189 PRO A C 1
ATOM 1445 O O . PRO A 1 189 ? 1.636 9.894 -17.270 1.00 65.81 189 PRO A O 1
ATOM 1448 N N . LEU A 1 190 ? 2.514 8.721 -15.584 1.00 64.25 190 LEU A N 1
ATOM 1449 C CA . LEU A 1 190 ? 1.530 9.182 -14.594 1.00 64.25 190 LEU A CA 1
ATOM 1450 C C . LEU A 1 190 ? 1.694 10.657 -14.189 1.00 64.25 190 LEU A C 1
ATOM 1452 O O . LEU A 1 190 ? 0.795 11.219 -13.574 1.00 64.25 190 LEU A O 1
ATOM 1456 N N . ASP A 1 191 ? 2.807 11.285 -14.568 1.00 58.75 191 ASP A N 1
ATOM 1457 C CA . ASP A 1 191 ? 3.129 12.685 -14.261 1.00 58.75 191 ASP A CA 1
ATOM 1458 C C . ASP A 1 191 ? 2.350 13.694 -15.144 1.00 58.75 191 ASP A C 1
ATOM 1460 O O . ASP A 1 191 ? 2.012 14.795 -14.716 1.00 58.75 191 ASP A O 1
ATOM 1464 N N . THR A 1 192 ? 1.972 13.329 -16.379 1.00 48.16 192 THR A N 1
ATOM 1465 C CA . THR A 1 192 ? 1.502 14.329 -17.365 1.00 48.16 192 THR A CA 1
ATOM 1466 C C . THR A 1 192 ? -0.014 14.534 -17.456 1.00 48.16 192 THR A C 1
ATOM 1468 O O . THR A 1 192 ? -0.444 15.585 -17.920 1.00 48.16 192 THR A O 1
ATOM 1471 N N . GLU A 1 193 ? -0.843 13.575 -17.033 1.00 47.03 193 GLU A N 1
ATOM 1472 C CA . GLU A 1 193 ? -2.305 13.606 -17.275 1.00 47.03 193 GLU A CA 1
ATOM 1473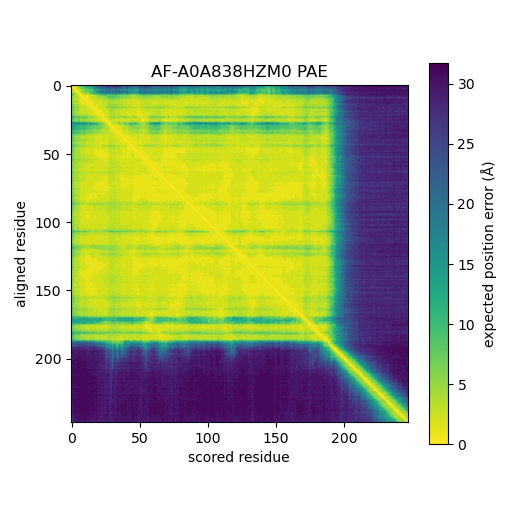 C C . GLU A 1 193 ? -3.157 13.840 -16.008 1.00 47.03 193 GLU A C 1
ATOM 1475 O O . GLU A 1 193 ? -4.370 14.003 -16.113 1.00 47.03 193 GLU A O 1
ATOM 1480 N N . LEU A 1 194 ? -2.545 13.948 -14.818 1.00 43.72 194 LEU A N 1
ATOM 1481 C CA . LEU A 1 194 ? -3.225 14.293 -13.553 1.00 43.72 194 LEU A CA 1
ATOM 1482 C C . LEU A 1 194 ? -2.909 15.721 -13.051 1.00 43.72 194 LEU A C 1
ATOM 1484 O O . LEU A 1 194 ? -3.026 16.017 -11.865 1.00 43.72 194 LEU A O 1
ATOM 1488 N N . GLY A 1 195 ? -2.568 16.640 -13.966 1.00 37.22 195 GLY A N 1
ATOM 1489 C CA . GLY A 1 195 ? -2.528 18.083 -13.685 1.00 37.22 195 GLY A CA 1
ATOM 1490 C C . GLY A 1 195 ? -1.190 18.662 -13.203 1.00 37.22 195 GLY A C 1
ATOM 1491 O O . GLY A 1 195 ? -1.200 19.639 -12.455 1.00 37.22 195 GLY A O 1
ATOM 1492 N N . GLY A 1 196 ? -0.050 18.121 -13.641 1.00 31.72 196 GLY A N 1
ATOM 1493 C CA . GLY A 1 196 ? 1.276 18.706 -13.414 1.00 31.72 196 GLY A CA 1
ATOM 1494 C C . GLY A 1 196 ? 1.707 19.635 -14.552 1.00 31.72 196 GLY A C 1
ATOM 1495 O O . GLY A 1 196 ? 1.775 19.230 -15.710 1.00 31.72 196 GLY A O 1
ATOM 1496 N N . GLY A 1 197 ? 1.973 20.904 -14.234 1.00 29.84 197 GLY A N 1
ATOM 1497 C CA . GLY A 1 197 ? 2.636 21.842 -15.140 1.00 29.84 197 GLY A CA 1
ATOM 1498 C C . GLY A 1 197 ? 4.071 21.415 -15.462 1.00 29.84 197 GLY A C 1
ATOM 1499 O O . GLY A 1 197 ? 4.645 20.573 -14.782 1.00 29.84 197 GLY A O 1
ATOM 1500 N N . GLU A 1 198 ? 4.617 22.016 -16.520 1.00 32.12 198 GLU A N 1
ATOM 1501 C CA . GLU A 1 198 ? 5.911 21.708 -17.141 1.00 32.12 198 GLU A CA 1
ATOM 1502 C C . GLU A 1 198 ? 7.040 21.335 -16.156 1.00 32.12 198 GLU A C 1
ATOM 1504 O O . GLU A 1 198 ? 7.187 21.984 -15.114 1.00 32.12 198 GLU A O 1
ATOM 1509 N N . PRO A 1 199 ? 7.906 20.362 -16.513 1.00 37.75 199 PRO A N 1
ATOM 1510 C CA . PRO A 1 199 ? 9.057 20.006 -15.699 1.00 37.75 199 PRO A CA 1
ATOM 1511 C C . PRO A 1 199 ? 9.938 21.240 -15.531 1.00 37.75 199 PRO A C 1
ATOM 1513 O O . PRO A 1 199 ? 10.430 21.820 -16.504 1.00 37.75 199 PRO A O 1
ATOM 1516 N N . ASN A 1 200 ? 10.122 21.656 -14.281 1.00 33.12 200 ASN A N 1
ATOM 1517 C CA . ASN A 1 200 ? 10.990 22.768 -13.947 1.00 33.12 200 ASN A CA 1
ATOM 1518 C C . ASN A 1 200 ? 12.410 22.389 -14.383 1.00 33.12 200 ASN A C 1
ATOM 1520 O O . ASN A 1 200 ? 13.058 21.523 -13.791 1.00 33.12 200 ASN A O 1
ATOM 1524 N N . ALA A 1 201 ? 12.852 22.995 -15.487 1.00 35.47 201 ALA A N 1
ATOM 1525 C CA . ALA A 1 201 ? 14.183 22.824 -16.030 1.00 35.47 201 ALA A CA 1
ATOM 1526 C C . ALA A 1 201 ? 15.201 23.085 -14.919 1.00 35.47 201 ALA A C 1
ATOM 1528 O O . ALA A 1 201 ? 15.158 24.114 -14.243 1.00 35.47 201 ALA A O 1
ATOM 1529 N N . GLY A 1 202 ? 16.088 22.111 -14.733 1.00 30.61 202 GLY A N 1
ATOM 1530 C CA . GLY A 1 202 ? 17.030 22.062 -13.634 1.00 30.61 202 GLY A CA 1
ATOM 1531 C C . GLY A 1 202 ? 17.764 23.376 -13.382 1.00 30.61 202 GLY A C 1
ATOM 1532 O O . GLY A 1 202 ? 18.144 24.111 -14.297 1.00 30.61 202 GLY A O 1
ATOM 1533 N N . THR A 1 203 ? 18.007 23.607 -12.094 1.00 32.00 203 THR A N 1
ATOM 1534 C CA . THR A 1 203 ? 19.083 24.437 -11.560 1.00 32.00 203 THR A CA 1
ATOM 1535 C C . THR A 1 203 ? 20.300 24.388 -12.481 1.00 32.00 203 THR A C 1
ATOM 1537 O O . THR A 1 203 ? 21.037 23.402 -12.531 1.00 32.00 203 THR A O 1
ATOM 1540 N N . GLN A 1 204 ? 20.504 25.479 -13.219 1.00 34.75 204 GLN A N 1
ATOM 1541 C CA . GLN A 1 204 ? 21.753 25.755 -13.907 1.00 34.75 204 GLN A CA 1
ATOM 1542 C C . GLN A 1 204 ? 22.859 25.831 -12.854 1.00 34.75 204 GLN A C 1
ATOM 1544 O O . GLN A 1 204 ? 22.841 26.692 -11.973 1.00 34.75 204 GLN A O 1
ATOM 1549 N N . ALA A 1 205 ? 23.831 24.928 -12.952 1.00 36.38 205 ALA A N 1
ATOM 1550 C CA . ALA A 1 205 ? 25.120 25.116 -12.310 1.00 36.38 205 ALA A CA 1
ATOM 1551 C C . ALA A 1 205 ? 25.759 26.409 -12.861 1.00 36.38 205 ALA A C 1
ATOM 1553 O O . ALA A 1 205 ? 25.756 26.607 -14.080 1.00 36.38 205 ALA A O 1
ATOM 1554 N N . PRO A 1 206 ? 26.311 27.298 -12.019 1.00 33.78 206 PRO A N 1
ATOM 1555 C CA . PRO A 1 206 ? 27.006 28.474 -12.512 1.00 33.78 206 PRO A CA 1
ATOM 1556 C C . PRO A 1 206 ? 28.348 28.059 -13.127 1.00 33.78 206 PRO A C 1
ATOM 1558 O O . PRO A 1 206 ? 29.273 27.645 -12.433 1.00 33.78 206 PRO A O 1
ATOM 1561 N N . SER A 1 207 ? 28.456 28.183 -14.447 1.00 35.47 207 SER A N 1
ATOM 1562 C CA . SER A 1 207 ? 29.733 28.217 -15.155 1.00 35.47 207 SER A CA 1
ATOM 1563 C C . SER A 1 207 ? 30.364 29.60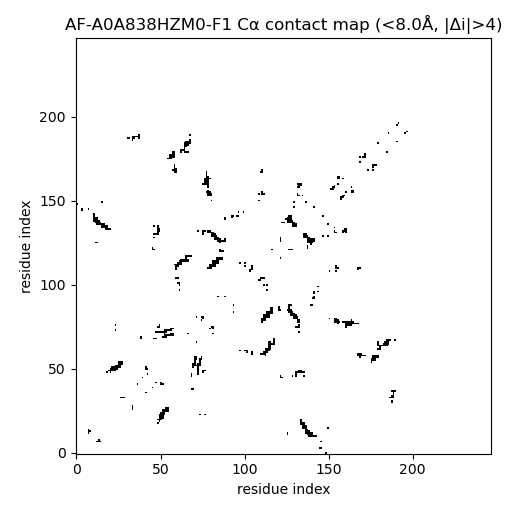2 -14.984 1.00 35.47 207 SER A C 1
ATOM 1565 O O . SER A 1 207 ? 29.847 30.589 -15.511 1.00 35.47 207 SER A O 1
ATOM 1567 N N . GLU A 1 208 ? 31.474 29.681 -14.253 1.00 40.06 208 GLU A N 1
ATOM 1568 C CA . GLU A 1 208 ? 32.332 30.868 -14.234 1.00 40.06 208 GLU A CA 1
ATOM 1569 C C . GLU A 1 208 ? 33.106 30.998 -15.563 1.00 40.06 208 GLU A C 1
ATOM 1571 O O . GLU A 1 208 ? 33.608 29.994 -16.079 1.00 40.06 208 GLU A O 1
ATOM 1576 N N . PRO A 1 209 ? 33.251 32.211 -16.129 1.00 38.47 209 PRO A N 1
ATOM 1577 C CA . PRO A 1 209 ? 34.106 32.444 -17.283 1.00 38.47 209 PRO A CA 1
ATOM 1578 C C . PRO A 1 209 ? 35.536 32.785 -16.836 1.00 38.47 209 PRO A C 1
ATOM 1580 O O . PRO A 1 209 ? 35.748 33.696 -16.039 1.00 38.47 209 PRO A O 1
ATOM 1583 N N . VAL A 1 210 ? 36.536 32.111 -17.410 1.00 37.38 210 VAL A N 1
ATOM 1584 C CA . VAL A 1 210 ? 37.926 32.593 -17.416 1.00 37.38 210 VAL A CA 1
ATOM 1585 C C . VAL A 1 210 ? 38.296 32.956 -18.849 1.00 37.38 210 VAL A C 1
ATOM 1587 O O . VAL A 1 210 ? 38.430 32.095 -19.717 1.00 37.38 210 VAL A O 1
ATOM 1590 N N . GLU A 1 211 ? 38.449 34.256 -19.092 1.00 35.00 211 GLU A N 1
ATOM 1591 C CA . GLU A 1 211 ? 39.015 34.809 -20.318 1.00 35.00 211 GLU A CA 1
ATOM 1592 C C . GLU A 1 211 ? 40.554 34.724 -20.308 1.00 35.00 211 GLU A C 1
ATOM 1594 O O . GLU A 1 211 ? 41.209 35.198 -19.385 1.00 35.00 211 GLU A O 1
ATOM 1599 N N . GLY A 1 212 ? 41.125 34.210 -21.403 1.00 29.19 212 GLY A N 1
ATOM 1600 C CA . GLY A 1 212 ? 42.024 35.015 -22.238 1.00 29.19 212 GLY A CA 1
ATOM 1601 C C . GLY A 1 212 ? 43.549 34.935 -22.055 1.00 29.19 212 GLY A C 1
ATOM 1602 O O . GLY A 1 212 ? 44.135 35.651 -21.254 1.00 29.19 212 GLY A O 1
ATOM 1603 N N . SER A 1 213 ? 44.166 34.281 -23.051 1.00 31.00 213 SER A N 1
ATOM 1604 C CA . SER A 1 213 ? 45.384 34.693 -23.787 1.00 31.00 213 SER A CA 1
ATOM 1605 C C . SER A 1 213 ? 46.764 34.268 -23.264 1.00 31.00 213 SER A C 1
ATOM 1607 O O . SER A 1 213 ? 47.314 34.863 -22.346 1.00 31.00 213 SER A O 1
ATOM 1609 N N . THR A 1 214 ? 47.448 33.382 -24.001 1.00 32.16 214 THR A N 1
ATOM 1610 C CA . THR A 1 214 ? 48.454 33.792 -25.014 1.00 32.16 214 THR A CA 1
ATOM 1611 C C . THR A 1 214 ? 48.943 32.601 -25.856 1.00 32.16 214 THR A C 1
ATOM 1613 O O . THR A 1 214 ? 49.357 31.577 -25.325 1.00 32.16 214 THR A O 1
ATOM 1616 N N . GLU A 1 215 ? 48.922 32.760 -27.184 1.00 40.31 215 GLU A N 1
ATOM 1617 C CA . GLU A 1 215 ? 49.625 31.910 -28.156 1.00 40.31 215 GLU A CA 1
ATOM 1618 C C . GLU A 1 215 ? 51.069 32.396 -28.378 1.00 40.31 215 GLU A C 1
ATOM 1620 O O . GLU A 1 215 ? 51.299 33.611 -28.402 1.00 40.31 215 GLU A O 1
ATOM 1625 N N . GLN A 1 216 ? 52.004 31.467 -28.651 1.00 34.34 216 GLN A N 1
ATOM 1626 C CA . GLN A 1 216 ? 53.099 31.637 -29.631 1.00 34.34 216 GLN A CA 1
ATOM 1627 C C . GLN A 1 216 ? 53.963 30.365 -29.835 1.00 34.34 216 GLN A C 1
ATOM 1629 O O . GLN A 1 216 ? 54.758 30.008 -28.972 1.00 34.34 216 GLN A O 1
ATOM 1634 N N . GLY A 1 217 ? 53.908 29.797 -31.051 1.00 31.95 217 GLY A N 1
ATOM 1635 C CA . GLY A 1 217 ? 55.102 29.420 -31.843 1.00 31.95 217 GLY A CA 1
ATOM 1636 C C . GLY A 1 217 ? 55.616 27.960 -31.846 1.00 31.95 217 GLY A C 1
ATOM 1637 O O . GLY A 1 217 ? 55.341 27.220 -30.915 1.00 31.95 217 GLY A O 1
ATOM 1638 N N . PRO A 1 218 ? 56.358 27.523 -32.898 1.00 46.59 218 PRO A N 1
ATOM 1639 C CA . PRO A 1 218 ? 56.011 26.306 -33.659 1.00 46.59 218 PRO A CA 1
ATOM 1640 C C . PRO A 1 218 ? 57.111 25.221 -33.850 1.00 46.59 218 PRO A C 1
ATOM 1642 O O . PRO A 1 218 ? 58.291 25.546 -33.907 1.00 46.59 218 PRO A O 1
ATOM 1645 N N . GLY A 1 219 ? 56.662 23.973 -34.111 1.00 30.39 219 GLY A N 1
ATOM 1646 C CA . GLY A 1 219 ? 57.285 22.878 -34.913 1.00 30.39 219 GLY A CA 1
ATOM 1647 C C . GLY A 1 219 ? 58.605 22.226 -34.432 1.00 30.39 219 GLY A C 1
ATOM 1648 O O . GLY A 1 219 ? 59.238 22.770 -33.533 1.00 30.39 219 GLY A O 1
ATOM 1649 N N . PRO A 1 220 ? 59.100 21.115 -35.047 1.00 49.12 220 PRO A N 1
ATOM 1650 C CA . PRO A 1 220 ? 58.559 20.340 -36.182 1.00 49.12 220 PRO A CA 1
ATOM 1651 C C . PRO A 1 220 ? 58.640 18.783 -36.052 1.00 49.12 220 PRO A C 1
ATOM 1653 O O . PRO A 1 220 ? 59.191 18.241 -35.101 1.00 49.12 220 PRO A O 1
ATOM 1656 N N . ASP A 1 221 ? 58.123 18.109 -37.090 1.00 32.69 221 ASP A N 1
ATOM 1657 C CA . ASP A 1 221 ? 58.555 16.822 -37.683 1.00 32.69 221 ASP A CA 1
ATOM 1658 C C . ASP A 1 221 ? 58.601 15.520 -36.857 1.00 32.69 221 ASP A C 1
ATOM 1660 O O . ASP A 1 221 ? 59.495 15.300 -36.043 1.00 32.69 221 ASP A O 1
ATOM 1664 N N . SER A 1 222 ? 57.759 14.548 -37.240 1.00 36.84 222 SER A N 1
ATOM 1665 C CA . SER A 1 222 ? 58.183 13.317 -37.953 1.00 36.84 222 SER A CA 1
ATOM 1666 C C . SER A 1 222 ? 57.086 12.241 -37.894 1.00 36.84 222 SER A C 1
ATOM 1668 O O . SER A 1 222 ? 56.763 11.713 -36.835 1.00 36.84 222 SER A O 1
ATOM 1670 N N . ALA A 1 223 ? 56.554 11.872 -39.056 1.00 37.50 223 ALA A N 1
ATOM 1671 C CA . ALA A 1 223 ? 56.042 10.526 -39.349 1.00 37.50 223 ALA A CA 1
ATOM 1672 C C . ALA A 1 223 ? 57.062 9.856 -40.313 1.00 37.50 223 ALA A C 1
ATOM 1674 O O . ALA A 1 223 ? 57.986 10.563 -40.726 1.00 37.50 223 ALA A O 1
ATOM 1675 N N . PRO A 1 224 ? 56.930 8.595 -40.783 1.00 58.09 224 PRO A N 1
ATOM 1676 C CA . PRO A 1 224 ? 55.919 7.563 -40.520 1.00 58.09 224 PRO A CA 1
ATOM 1677 C C . PRO A 1 224 ? 56.537 6.139 -40.344 1.00 58.09 224 PRO A C 1
ATOM 1679 O O . PRO A 1 224 ? 57.745 5.980 -40.200 1.00 58.09 224 PRO A O 1
ATOM 1682 N N . ASP A 1 225 ? 55.680 5.117 -40.472 1.00 35.78 225 ASP A N 1
ATOM 1683 C CA . ASP A 1 225 ? 55.951 3.810 -41.111 1.00 35.78 225 ASP A CA 1
ATOM 1684 C C . ASP A 1 225 ? 56.329 2.608 -40.222 1.00 35.78 225 ASP A C 1
ATOM 1686 O O . ASP A 1 225 ? 57.453 2.488 -39.737 1.00 35.78 225 ASP A O 1
ATOM 1690 N N . SER A 1 226 ? 55.412 1.635 -40.103 1.00 44.94 226 SER A N 1
ATOM 1691 C CA . SER A 1 226 ? 55.627 0.283 -40.660 1.00 44.94 226 SER A CA 1
ATOM 1692 C C . SER A 1 226 ? 54.423 -0.660 -40.453 1.00 44.94 226 SER A C 1
ATOM 1694 O O . SER A 1 226 ? 53.606 -0.421 -39.560 1.00 44.94 226 SER A O 1
ATOM 1696 N N . PRO A 1 227 ? 54.287 -1.720 -41.283 1.00 51.25 227 PRO A N 1
ATOM 1697 C CA . PRO A 1 227 ? 53.010 -2.342 -41.625 1.00 51.25 227 PRO A CA 1
ATOM 1698 C C . PRO A 1 227 ? 52.812 -3.790 -41.119 1.00 51.25 227 PRO A C 1
ATOM 1700 O O . PRO A 1 227 ? 53.710 -4.423 -40.575 1.00 51.25 227 PRO A O 1
ATOM 1703 N N . LEU A 1 228 ? 51.577 -4.258 -41.342 1.00 42.31 228 LEU A N 1
ATOM 1704 C CA . LEU A 1 228 ? 51.031 -5.622 -41.500 1.00 42.31 228 LEU A CA 1
ATOM 1705 C C . LEU A 1 228 ? 52.005 -6.825 -41.534 1.00 42.31 228 LEU A C 1
ATOM 1707 O O . LEU A 1 228 ? 52.897 -6.846 -42.373 1.00 42.31 228 LEU A O 1
ATOM 1711 N N . ASP A 1 229 ? 51.667 -7.906 -40.808 1.00 43.50 229 ASP A N 1
ATOM 1712 C CA . ASP A 1 229 ? 51.506 -9.256 -41.399 1.00 43.50 229 ASP A CA 1
ATOM 1713 C C . ASP A 1 229 ? 50.644 -10.200 -40.503 1.00 43.50 229 ASP A C 1
ATOM 1715 O O . ASP A 1 229 ? 50.884 -10.279 -39.293 1.00 43.50 229 ASP A O 1
ATOM 1719 N N . PRO A 1 230 ? 49.635 -10.898 -41.069 1.00 59.88 230 PRO A N 1
ATOM 1720 C CA . PRO A 1 230 ? 48.856 -11.979 -40.462 1.00 59.88 230 PRO A CA 1
ATOM 1721 C C . PRO A 1 230 ? 49.330 -13.393 -40.878 1.00 59.88 230 PRO A C 1
ATOM 1723 O O . PRO A 1 230 ? 49.510 -13.688 -42.053 1.00 59.88 230 PRO A O 1
ATOM 1726 N N . SER A 1 231 ? 49.399 -14.349 -39.946 1.00 43.97 231 SER A N 1
ATOM 1727 C CA . SER A 1 231 ? 49.531 -15.791 -40.257 1.00 43.97 231 SER A CA 1
ATOM 1728 C C . SER A 1 231 ? 48.956 -16.622 -39.097 1.00 43.97 231 SER A C 1
ATOM 1730 O O . SER A 1 231 ? 49.394 -16.468 -37.964 1.00 43.97 231 SER A O 1
ATOM 1732 N N . LEU A 1 232 ? 47.801 -17.281 -39.264 1.00 39.59 232 LEU A N 1
ATOM 1733 C CA . LEU A 1 232 ? 47.566 -18.618 -39.853 1.00 39.59 232 LEU A CA 1
ATOM 1734 C C . LEU A 1 232 ? 47.755 -19.796 -38.862 1.00 39.59 232 LEU A C 1
ATOM 1736 O O . LEU A 1 232 ? 48.825 -20.384 -38.786 1.00 39.59 232 LEU A O 1
ATOM 1740 N N . GLU A 1 233 ? 46.647 -20.120 -38.175 1.00 50.12 233 GLU A N 1
ATOM 1741 C CA . GLU A 1 233 ? 46.002 -21.446 -37.979 1.00 50.12 233 GLU A CA 1
ATOM 1742 C C . GLU A 1 233 ? 46.786 -22.676 -37.390 1.00 50.12 233 GLU A C 1
ATOM 1744 O O . GLU A 1 233 ? 47.884 -22.511 -36.872 1.00 50.12 233 GLU A O 1
ATOM 1749 N N . PRO A 1 234 ? 46.193 -23.900 -37.269 1.00 56.88 234 PRO A N 1
ATOM 1750 C CA . PRO A 1 234 ? 45.748 -24.459 -35.981 1.00 56.88 234 PRO A CA 1
ATOM 1751 C C . PRO A 1 234 ? 46.264 -25.898 -35.713 1.00 56.88 234 PRO A C 1
ATOM 1753 O O . PRO A 1 234 ? 46.829 -26.552 -36.583 1.00 56.88 234 PRO A O 1
ATOM 1756 N N . LEU A 1 235 ? 45.999 -26.463 -34.531 1.00 44.84 235 LEU A N 1
ATOM 1757 C CA . LEU A 1 235 ? 46.073 -27.915 -34.263 1.00 44.84 235 LEU A CA 1
ATOM 1758 C C . LEU A 1 235 ? 44.906 -28.251 -33.308 1.00 44.84 235 LEU A C 1
ATOM 1760 O O . LEU A 1 235 ? 44.845 -27.697 -32.218 1.00 44.84 235 LEU A O 1
ATOM 1764 N N . SER A 1 236 ? 43.822 -28.929 -33.724 1.00 44.69 236 SER A N 1
ATOM 1765 C CA . SER A 1 236 ? 43.681 -30.398 -33.886 1.00 44.69 236 SER A CA 1
ATOM 1766 C C . SER A 1 236 ? 44.424 -31.168 -32.787 1.00 44.69 236 SER A C 1
ATOM 1768 O O . SER A 1 236 ? 45.637 -31.064 -32.713 1.00 44.69 236 SER A O 1
ATOM 1770 N N . GLY A 1 237 ? 43.847 -31.986 -31.912 1.00 39.03 237 GLY A N 1
ATOM 1771 C CA . GLY A 1 237 ? 42.523 -32.569 -31.700 1.00 39.03 237 GLY A CA 1
ATOM 1772 C C . GLY A 1 237 ? 42.692 -33.659 -30.617 1.00 39.03 237 GLY A C 1
ATOM 1773 O O . GLY A 1 237 ? 43.824 -33.926 -30.232 1.00 39.03 237 GLY A O 1
ATOM 1774 N N . THR A 1 238 ? 41.591 -34.226 -30.110 1.00 47.41 238 THR A N 1
ATOM 1775 C CA . THR A 1 238 ? 41.339 -35.668 -29.836 1.00 47.41 238 THR A CA 1
ATOM 1776 C C . THR A 1 238 ? 40.204 -35.835 -28.815 1.00 47.41 238 THR A C 1
ATOM 1778 O O . THR A 1 238 ? 40.369 -35.581 -27.627 1.00 47.41 238 THR A O 1
ATOM 1781 N N . GLU A 1 239 ? 39.043 -36.221 -29.347 1.00 44.66 239 GLU A N 1
ATOM 1782 C CA . GLU A 1 239 ? 38.131 -37.297 -28.919 1.00 44.66 239 GLU A CA 1
ATOM 1783 C C . GLU A 1 239 ? 38.166 -37.821 -27.461 1.00 44.66 239 GLU A C 1
ATOM 1785 O O . GLU A 1 239 ? 39.113 -38.479 -27.050 1.00 44.66 239 GLU A O 1
ATOM 1790 N N . GLY A 1 240 ? 37.026 -37.684 -26.765 1.00 42.47 240 GLY A N 1
ATOM 1791 C CA . GLY A 1 240 ? 36.085 -38.808 -26.569 1.00 42.47 240 GLY A CA 1
ATOM 1792 C C . GLY A 1 240 ? 36.045 -39.539 -25.199 1.00 42.47 240 GLY A C 1
ATOM 1793 O O . GLY A 1 240 ? 37.096 -39.761 -24.612 1.00 42.47 240 GLY A O 1
ATOM 1794 N N . PRO A 1 241 ? 34.852 -39.949 -24.687 1.00 65.75 241 PRO A N 1
ATOM 1795 C CA . PRO A 1 241 ? 34.585 -40.306 -23.277 1.00 65.75 241 PRO A CA 1
ATOM 1796 C C . PRO A 1 241 ? 34.445 -41.839 -23.044 1.00 65.75 241 PRO A C 1
ATOM 1798 O O . PRO A 1 241 ? 34.758 -42.606 -23.957 1.00 65.75 241 PRO A O 1
ATOM 1801 N N . PRO A 1 242 ? 33.980 -42.332 -21.865 1.00 59.34 242 PRO A N 1
ATOM 1802 C CA . PRO A 1 242 ? 32.527 -42.494 -21.674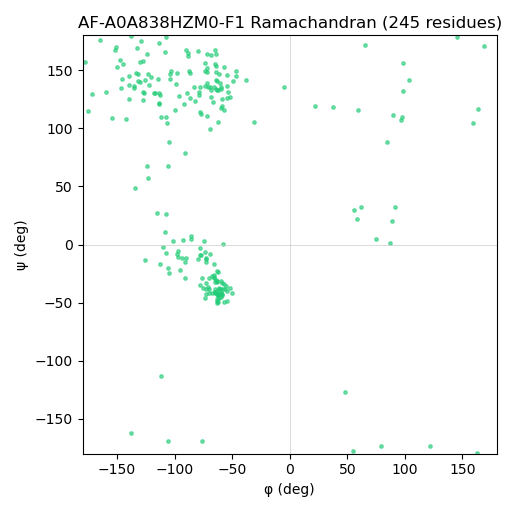 1.00 59.34 242 PRO A CA 1
ATOM 1803 C C . PRO A 1 242 ? 31.977 -42.373 -20.228 1.00 59.34 242 PRO A C 1
ATOM 1805 O O . PRO A 1 242 ? 32.688 -42.332 -19.229 1.00 59.34 242 PRO A O 1
ATOM 1808 N N . THR A 1 243 ? 30.647 -42.326 -20.206 1.00 52.94 243 THR A N 1
ATOM 1809 C CA . THR A 1 243 ? 29.645 -42.529 -19.149 1.00 52.94 243 THR A CA 1
ATOM 1810 C C . THR A 1 243 ? 29.834 -43.766 -18.263 1.00 52.94 243 THR A C 1
ATOM 1812 O O . THR A 1 243 ? 30.157 -44.835 -18.771 1.00 52.94 243 THR A O 1
ATOM 1815 N N . GLU A 1 244 ? 29.406 -43.671 -16.996 1.00 52.59 244 GLU A N 1
ATOM 1816 C CA . GLU A 1 244 ? 28.761 -44.795 -16.302 1.00 52.59 244 GLU A CA 1
ATOM 1817 C C . GLU A 1 244 ? 27.686 -44.313 -15.305 1.00 52.59 244 GLU A C 1
ATOM 1819 O O . GLU A 1 244 ? 27.862 -43.345 -14.567 1.00 52.59 244 GLU A O 1
ATOM 1824 N N . THR A 1 245 ? 26.546 -44.996 -15.358 1.00 57.69 245 THR A N 1
ATOM 1825 C CA . THR A 1 245 ? 25.366 -44.950 -14.480 1.00 57.69 245 THR A CA 1
ATOM 1826 C C . THR A 1 245 ? 25.306 -46.229 -13.637 1.00 57.69 245 THR A C 1
ATOM 1828 O O . THR A 1 245 ? 25.856 -47.234 -14.077 1.00 57.69 245 THR A O 1
ATOM 1831 N N . ALA A 1 246 ? 24.475 -46.214 -12.579 1.00 53.25 246 ALA A N 1
ATOM 1832 C CA . ALA A 1 246 ? 24.059 -47.306 -11.667 1.00 53.25 246 ALA A CA 1
ATOM 1833 C C . ALA A 1 246 ? 24.862 -47.330 -10.346 1.00 53.25 246 ALA A C 1
ATOM 1835 O O . ALA A 1 246 ? 26.076 -47.193 -10.368 1.00 53.25 246 ALA A O 1
ATOM 1836 N N . SER A 1 247 ? 24.277 -47.439 -9.149 1.00 54.59 247 SER A N 1
ATOM 1837 C CA . SER A 1 247 ? 22.943 -47.848 -8.677 1.00 54.59 247 SER A CA 1
ATOM 1838 C C . SER A 1 247 ? 22.598 -47.132 -7.373 1.00 54.59 247 SER A C 1
ATOM 1840 O O . SER A 1 247 ? 23.543 -46.710 -6.671 1.00 54.59 247 SER A O 1
#

Nearest PDB structures (foldseek):
  7xao-assembly1_B  TM=5.435E-01  e=1.337E-01  Acinetobacter baumannii
  2eio-assembly4_D  TM=5.599E-01  e=1.955E-01  Escherichia coli
  1xwa-assembly1_A  TM=5.721E-01  e=3.924E-01  Drosophila melanogaster
  2i4a-assembly1_A  TM=5.432E-01  e=1.015E+00  Acetobacter aceti
  1w89-assembly2_C  TM=5.248E-01  e=2.170E+00  Homo sapiens